Protein AF-A0A7X5ZZR4-F1 (afdb_monomer_lite)

Sequence (215 aa):
MESLLPSLVMAAVVFALSAFILHKALPKSFVRLADRLPSGPPTVFSVDEVRRRATGLLNQLATELSAADPGAVDRDLYERAGLARSAAERVLDSDRLTDVVGALALSRCGLDDLRIATRQSQTRYRLCFFNPLHDEAGKDVDFRLDAGTVSVPACRRCAADVRKGAKKLDAVPGDKGKPYFLGDDEWAVTGYGALVEDLPTALFRYEQTKQETAS

Structure (mmCIF, N/CA/C/O backbone):
data_AF-A0A7X5ZZR4-F1
#
_entry.id   AF-A0A7X5ZZR4-F1
#
loop_
_atom_site.group_PDB
_atom_site.id
_atom_site.type_symbol
_atom_site.label_atom_id
_atom_site.label_alt_id
_atom_site.label_comp_id
_atom_site.label_asym_id
_atom_site.label_entity_id
_atom_site.label_seq_id
_atom_site.pdbx_PDB_ins_code
_atom_site.Cartn_x
_atom_site.Cartn_y
_atom_site.Cartn_z
_atom_site.occupancy
_atom_site.B_iso_or_equiv
_atom_site.auth_seq_id
_atom_site.auth_comp_id
_atom_site.auth_asym_id
_atom_site.auth_atom_id
_atom_site.pdbx_PDB_model_num
ATOM 1 N N . MET A 1 1 ? 40.679 15.419 25.448 1.00 47.25 1 MET A N 1
ATOM 2 C CA . MET A 1 1 ? 40.137 16.774 25.211 1.00 47.25 1 MET A CA 1
ATOM 3 C C . MET A 1 1 ? 40.031 16.867 23.703 1.00 47.25 1 MET A C 1
ATOM 5 O O . MET A 1 1 ? 41.064 16.765 23.074 1.00 47.25 1 MET A O 1
ATOM 9 N N . GLU A 1 2 ? 38.874 16.778 23.062 1.00 39.59 2 GLU A N 1
ATOM 10 C CA . GLU A 1 2 ? 37.702 17.648 23.183 1.00 39.59 2 GLU A CA 1
ATOM 11 C C . GLU A 1 2 ? 36.377 16.863 23.020 1.00 39.59 2 GLU A C 1
ATOM 13 O O . GLU A 1 2 ? 36.356 15.656 22.809 1.00 39.59 2 GLU A O 1
ATOM 18 N N . SER A 1 3 ? 35.276 17.565 23.254 1.00 45.31 3 SER A N 1
ATOM 19 C CA . SER A 1 3 ? 34.013 17.150 23.875 1.00 45.31 3 SER A CA 1
ATOM 20 C C . SER A 1 3 ? 32.886 16.674 22.937 1.00 45.31 3 SER A C 1
ATOM 22 O O . SER A 1 3 ? 32.481 17.405 22.039 1.00 45.31 3 SER A O 1
ATOM 24 N N . LEU A 1 4 ? 32.263 15.530 23.262 1.00 51.28 4 LEU A N 1
ATOM 25 C CA . LEU A 1 4 ? 31.015 14.981 22.686 1.00 51.28 4 LEU A CA 1
ATOM 26 C C . LEU A 1 4 ? 29.774 15.276 23.568 1.00 51.28 4 LEU A C 1
ATOM 28 O O . LEU A 1 4 ? 29.055 14.364 23.967 1.00 51.28 4 LEU A O 1
ATOM 32 N N . LEU A 1 5 ? 29.527 16.541 23.928 1.00 51.62 5 LEU A N 1
ATOM 33 C CA . LEU A 1 5 ? 28.461 16.912 24.884 1.00 51.62 5 LEU A CA 1
ATOM 34 C C . LEU A 1 5 ? 27.362 17.916 24.444 1.00 51.62 5 LEU A C 1
ATOM 36 O O . LEU A 1 5 ? 26.499 18.183 25.281 1.00 51.62 5 LEU A O 1
ATOM 40 N N . PRO A 1 6 ? 27.254 18.452 23.206 1.00 44.16 6 PRO A N 1
ATOM 41 C CA . PRO A 1 6 ? 26.170 19.401 22.915 1.00 44.16 6 PRO A CA 1
ATOM 42 C C . PRO A 1 6 ? 24.814 18.747 22.568 1.00 44.16 6 PRO A C 1
ATOM 44 O O . PRO A 1 6 ? 23.776 19.383 22.743 1.00 44.16 6 PRO A O 1
ATOM 47 N N . SER A 1 7 ? 24.768 17.485 22.122 1.00 44.81 7 SER A N 1
ATOM 48 C CA . SER A 1 7 ? 23.523 16.913 21.566 1.00 44.81 7 SER A CA 1
ATOM 49 C C . SER A 1 7 ? 22.502 16.453 22.616 1.00 44.81 7 SER A C 1
ATOM 51 O O . SER A 1 7 ? 21.302 16.467 22.349 1.00 44.81 7 SER A O 1
ATOM 53 N N . LEU A 1 8 ? 22.940 16.094 23.827 1.00 42.94 8 LEU A N 1
ATOM 54 C CA . LEU A 1 8 ? 22.033 15.650 24.898 1.00 42.94 8 LEU A CA 1
ATOM 55 C C . LEU A 1 8 ? 21.319 16.814 25.604 1.00 42.94 8 LEU A C 1
ATOM 57 O O . LEU A 1 8 ? 20.199 16.647 26.080 1.00 42.94 8 LEU A O 1
ATOM 61 N N . VAL A 1 9 ? 21.913 18.012 25.611 1.00 43.44 9 VAL A N 1
ATOM 62 C CA . VAL A 1 9 ? 21.297 19.200 26.228 1.00 43.44 9 VAL A CA 1
ATOM 63 C C . VAL A 1 9 ? 20.144 19.741 25.368 1.00 43.44 9 VAL A C 1
ATOM 65 O O . VAL A 1 9 ? 19.138 20.193 25.909 1.00 43.44 9 VAL A O 1
ATOM 68 N N . MET A 1 10 ? 20.215 19.608 24.037 1.00 36.59 10 MET A N 1
ATOM 69 C CA . MET A 1 10 ? 19.138 20.046 23.133 1.00 36.59 10 MET A CA 1
ATOM 70 C C . MET A 1 10 ? 17.885 19.156 23.194 1.00 36.59 10 MET A C 1
ATOM 72 O O . MET A 1 10 ? 16.773 19.671 23.087 1.00 36.59 10 MET A O 1
ATOM 76 N N . ALA A 1 11 ? 18.030 17.848 23.432 1.00 37.41 11 ALA A N 1
ATOM 77 C CA . ALA A 1 11 ? 16.885 16.938 23.552 1.00 37.41 11 ALA A CA 1
ATOM 78 C C . ALA A 1 11 ? 16.048 17.198 24.825 1.00 37.41 11 ALA A C 1
ATOM 80 O O . ALA A 1 11 ? 14.822 17.082 24.801 1.00 37.41 11 ALA A O 1
ATOM 81 N N . ALA A 1 12 ? 16.687 17.625 25.921 1.00 38.25 12 ALA A N 1
ATOM 82 C CA . ALA A 1 12 ? 16.005 17.940 27.178 1.00 38.25 12 ALA A CA 1
ATOM 83 C C . ALA A 1 12 ? 15.227 19.275 27.133 1.00 38.25 12 ALA A C 1
ATOM 85 O O . ALA A 1 12 ? 14.177 19.400 27.765 1.00 38.25 12 ALA A O 1
ATOM 86 N N . VAL A 1 13 ? 15.688 20.257 26.347 1.00 36.44 13 VAL A N 1
ATOM 87 C CA . VAL A 1 13 ? 15.010 21.562 26.199 1.00 36.44 13 VAL A CA 1
ATOM 88 C C . VAL A 1 13 ? 13.728 21.446 25.365 1.00 36.44 13 VAL A C 1
ATOM 90 O O . VAL A 1 13 ? 12.733 22.100 25.684 1.00 36.44 13 VAL A O 1
ATOM 93 N N . VAL A 1 14 ? 13.697 20.560 24.362 1.00 41.28 14 VAL A N 1
ATOM 94 C CA . VAL A 1 14 ? 12.471 20.283 23.590 1.00 41.28 14 VAL A CA 1
ATOM 95 C C . VAL A 1 14 ? 11.422 19.588 24.465 1.00 41.28 14 VAL A C 1
ATOM 97 O O . VAL A 1 14 ? 10.249 19.947 24.405 1.00 41.28 14 VAL A O 1
ATOM 100 N N . PHE A 1 15 ? 11.834 18.680 25.357 1.00 40.78 15 PHE A N 1
ATOM 101 C CA . PHE A 1 15 ? 10.911 17.988 26.262 1.00 40.78 15 PHE A CA 1
ATOM 102 C C . PHE A 1 15 ? 10.281 18.920 27.315 1.00 40.78 15 PHE A C 1
ATOM 104 O O . PHE A 1 15 ? 9.099 18.769 27.624 1.00 40.78 15 PHE A O 1
ATOM 111 N N . ALA A 1 16 ? 11.011 19.922 27.818 1.00 37.09 16 ALA A N 1
ATOM 112 C CA . ALA A 1 16 ? 10.518 20.838 28.854 1.00 37.09 16 ALA A CA 1
ATOM 113 C C . ALA A 1 16 ? 9.534 21.912 28.340 1.00 37.09 16 ALA A C 1
ATOM 115 O O . ALA A 1 16 ? 8.644 22.337 29.079 1.00 37.09 16 ALA A O 1
ATOM 116 N N . LEU A 1 17 ? 9.623 22.316 27.067 1.00 34.75 17 LEU A N 1
ATOM 117 C CA . LEU A 1 17 ? 8.644 23.233 26.458 1.00 34.75 17 LEU A CA 1
ATOM 118 C C . LEU A 1 17 ? 7.269 22.574 26.236 1.00 34.75 17 LEU A C 1
ATOM 120 O O . LEU A 1 17 ? 6.253 23.272 26.199 1.00 34.75 17 LEU A O 1
ATOM 124 N N . SER A 1 18 ? 7.222 21.239 26.197 1.00 36.00 18 SER A N 1
ATOM 125 C CA . SER A 1 18 ? 6.001 20.425 26.070 1.00 36.00 18 SER A CA 1
ATOM 126 C C . SER A 1 18 ? 5.045 20.529 27.267 1.00 36.00 18 SER A C 1
ATOM 128 O O . SER A 1 18 ? 3.876 20.175 27.137 1.00 36.00 18 SER A O 1
ATOM 130 N N . ALA A 1 19 ? 5.509 21.003 28.430 1.00 39.19 19 ALA A N 1
ATOM 131 C CA . ALA A 1 19 ? 4.717 21.003 29.665 1.00 39.19 19 ALA A CA 1
ATOM 132 C C . ALA A 1 19 ? 4.115 22.371 30.048 1.00 39.19 19 ALA A C 1
ATOM 134 O O . ALA A 1 19 ? 3.189 22.415 30.855 1.00 39.19 19 ALA A O 1
ATOM 135 N N . PHE A 1 20 ? 4.595 23.494 29.495 1.00 38.94 20 PHE A N 1
ATOM 136 C CA . PHE A 1 20 ? 4.245 24.821 30.032 1.00 38.94 20 PHE A CA 1
ATOM 137 C C . PHE A 1 20 ? 3.152 25.580 29.264 1.00 38.94 20 PHE A C 1
ATOM 139 O O . PHE A 1 20 ? 2.477 26.431 29.837 1.00 38.94 20 PHE A O 1
ATOM 146 N N . ILE A 1 21 ? 2.876 25.255 27.999 1.00 40.38 21 ILE A N 1
ATOM 147 C CA . ILE A 1 21 ? 1.817 25.941 27.225 1.00 40.38 21 ILE A CA 1
ATOM 148 C C . ILE A 1 21 ? 0.484 25.182 27.359 1.00 40.38 21 ILE A C 1
ATOM 150 O O . ILE A 1 21 ? -0.311 25.043 26.436 1.00 40.38 21 ILE A O 1
ATOM 154 N N . LEU A 1 22 ? 0.246 24.694 28.577 1.00 43.91 22 LEU A N 1
ATOM 155 C CA . LEU A 1 22 ? -1.009 24.152 29.074 1.00 43.91 22 LEU A CA 1
ATOM 156 C C . LEU A 1 22 ? -1.753 25.206 29.906 1.00 43.91 22 LEU A C 1
ATOM 158 O O . LEU A 1 22 ? -2.402 24.861 30.874 1.00 43.91 22 LEU A O 1
ATOM 162 N N . HIS A 1 23 ? -1.669 26.500 29.597 1.00 43.47 23 HIS A N 1
ATOM 163 C CA . HIS A 1 23 ? -2.498 27.503 30.272 1.00 43.47 23 HIS A CA 1
ATOM 164 C C . HIS A 1 23 ? -2.577 28.784 29.443 1.00 43.47 23 HIS A C 1
ATOM 166 O O . HIS A 1 23 ? -1.751 29.675 29.616 1.00 43.47 23 HIS A O 1
ATOM 172 N N . LYS A 1 24 ? -3.602 28.915 28.588 1.00 36.00 24 LYS A N 1
ATOM 173 C CA . LYS A 1 24 ? -4.531 30.065 28.644 1.00 36.00 24 LYS A CA 1
ATOM 174 C C . LYS A 1 24 ? -5.609 30.046 27.547 1.00 36.00 24 LYS A C 1
ATOM 176 O O . LYS A 1 24 ? -5.320 30.098 26.364 1.00 36.00 24 LYS A O 1
ATOM 181 N N . ALA A 1 25 ? -6.847 30.068 28.046 1.00 39.59 25 ALA A N 1
ATOM 182 C CA . ALA A 1 25 ? -8.047 30.753 27.554 1.00 39.59 25 ALA A CA 1
ATOM 183 C C . ALA A 1 25 ? -8.595 30.450 26.140 1.00 39.59 25 ALA A C 1
ATOM 185 O O . ALA A 1 25 ? -8.114 30.941 25.127 1.00 39.59 25 ALA A O 1
ATOM 186 N N . LEU A 1 26 ? -9.737 29.751 26.127 1.00 45.22 26 LEU A N 1
ATOM 187 C CA . LEU A 1 26 ? -10.677 29.633 25.007 1.00 45.22 26 LEU A CA 1
ATOM 188 C C . LEU A 1 26 ? -11.604 30.862 24.926 1.00 45.22 26 LEU A C 1
ATOM 190 O O . LEU A 1 26 ? -12.206 31.212 25.947 1.00 45.22 26 LEU A O 1
ATOM 194 N N . PRO A 1 27 ? -11.875 31.425 23.736 1.00 37.84 27 PRO A N 1
ATOM 195 C CA . PRO A 1 27 ? -13.114 32.141 23.491 1.00 37.84 27 PRO A CA 1
ATOM 196 C C . PRO A 1 27 ? -14.222 31.176 23.049 1.00 37.84 27 PRO A C 1
ATOM 198 O O . PRO A 1 27 ? -14.041 30.297 22.205 1.00 37.84 27 PRO A O 1
ATOM 201 N N . LYS A 1 28 ? -15.397 31.362 23.653 1.00 38.25 28 LYS A N 1
ATOM 202 C CA . LYS A 1 28 ? -16.645 30.679 23.318 1.00 38.25 28 LYS A CA 1
ATOM 203 C C . LYS A 1 28 ? -17.263 31.283 22.049 1.00 38.25 28 LYS A C 1
ATOM 205 O O . LYS A 1 28 ? -17.344 32.499 21.920 1.00 38.25 28 LYS A O 1
ATOM 210 N N . SER A 1 29 ? -17.872 30.392 21.267 1.00 36.56 29 SER A N 1
ATOM 211 C CA . SER A 1 29 ? -19.047 30.567 20.393 1.00 36.56 29 SER A CA 1
ATOM 212 C C . SER A 1 29 ? -18.913 31.079 18.949 1.00 36.56 29 SER A C 1
ATOM 214 O O . SER A 1 29 ? -18.082 31.914 18.621 1.00 36.56 29 SER A O 1
ATOM 216 N N . PHE A 1 30 ? -19.889 30.569 18.173 1.00 36.47 30 PHE A N 1
ATOM 217 C CA . PHE A 1 30 ? -20.366 30.879 16.817 1.00 36.47 30 PHE A CA 1
ATOM 218 C C . PHE A 1 30 ? -19.679 30.103 15.672 1.00 36.47 30 PHE A C 1
ATOM 220 O O . PHE A 1 30 ? -18.471 30.158 15.535 1.00 36.47 30 PHE A O 1
ATOM 227 N N . VAL A 1 31 ? -20.338 29.350 14.780 1.00 35.84 31 VAL A N 1
ATOM 228 C CA . VAL A 1 31 ? -21.742 28.968 14.532 1.00 35.84 31 VAL A CA 1
ATOM 229 C C . VAL A 1 31 ? -21.724 27.662 13.718 1.00 35.84 31 VAL A C 1
ATOM 231 O O . VAL A 1 31 ? -20.816 27.414 12.933 1.00 35.84 31 VAL A O 1
ATOM 234 N N . ARG A 1 32 ? -22.769 26.853 13.923 1.00 47.53 32 ARG A N 1
ATOM 235 C CA . ARG A 1 32 ? -23.275 25.735 13.106 1.00 47.53 32 ARG A CA 1
ATOM 236 C C . ARG A 1 32 ? -22.752 25.675 11.659 1.00 47.53 32 ARG A C 1
ATOM 238 O O . ARG A 1 32 ? -23.162 26.467 10.818 1.00 47.53 32 ARG A O 1
ATOM 245 N N . LEU A 1 33 ? -22.005 24.617 11.347 1.00 39.94 33 LEU A N 1
ATOM 246 C CA . LEU A 1 33 ? -21.908 24.074 9.988 1.00 39.94 33 LEU A CA 1
ATOM 247 C C . LEU A 1 33 ? -21.854 22.535 10.018 1.00 39.94 33 LEU A C 1
ATOM 249 O O . LEU A 1 33 ? -21.029 21.908 9.363 1.00 39.94 33 LEU A O 1
ATOM 253 N N . ALA A 1 34 ? -22.710 21.924 10.841 1.00 35.47 34 ALA A N 1
ATOM 254 C CA . ALA A 1 34 ? -22.746 20.474 11.030 1.00 35.47 34 ALA A CA 1
ATOM 255 C C . ALA A 1 34 ? -23.675 19.726 10.053 1.00 35.47 34 ALA A C 1
ATOM 257 O O . ALA A 1 34 ? -23.682 18.504 10.084 1.00 35.47 34 ALA A O 1
ATOM 258 N N . ASP A 1 35 ? -24.408 20.404 9.159 1.00 37.78 35 ASP A N 1
ATOM 259 C CA . ASP A 1 35 ? -25.517 19.747 8.443 1.00 37.78 35 ASP A CA 1
ATOM 260 C C . ASP A 1 35 ? -25.357 19.507 6.940 1.00 37.78 35 ASP A C 1
ATOM 262 O O . ASP A 1 35 ? -26.258 18.925 6.343 1.00 37.78 35 ASP A O 1
ATOM 266 N N . ARG A 1 36 ? -24.268 19.897 6.264 1.00 46.28 36 ARG A N 1
ATOM 267 C CA . ARG A 1 36 ? -24.199 19.681 4.800 1.00 46.28 36 ARG A CA 1
ATOM 268 C C . ARG A 1 36 ? -22.805 19.437 4.256 1.00 46.28 36 ARG A C 1
ATOM 270 O O . ARG A 1 36 ? -22.304 20.263 3.511 1.00 46.28 36 ARG A O 1
ATOM 277 N N . LEU A 1 37 ? -22.222 18.278 4.549 1.00 40.75 37 LEU A N 1
ATOM 278 C CA . LEU A 1 37 ? -21.398 17.546 3.580 1.00 40.75 37 LEU A CA 1
ATOM 279 C C . LEU A 1 37 ? -21.514 16.050 3.907 1.00 40.75 37 LEU A C 1
ATOM 281 O O . LEU A 1 37 ? -21.305 15.691 5.065 1.00 40.75 37 LEU A O 1
ATOM 285 N N . PRO A 1 38 ? -21.860 15.187 2.939 1.00 38.97 38 PRO A N 1
ATOM 286 C CA . PRO A 1 38 ? -22.120 13.786 3.215 1.00 38.97 38 PRO A CA 1
ATOM 287 C C . PRO A 1 38 ? -20.824 13.122 3.678 1.00 38.97 38 PRO A C 1
ATOM 289 O O . PRO A 1 38 ? -19.850 13.040 2.929 1.00 38.97 38 PRO A O 1
ATOM 292 N N . SER A 1 39 ? -20.827 12.590 4.898 1.00 50.47 39 SER A N 1
ATOM 293 C CA . SER A 1 39 ? -20.128 11.337 5.142 1.00 50.47 39 SER A CA 1
ATOM 294 C C . SER A 1 39 ? -20.734 10.352 4.150 1.00 50.47 39 SER A C 1
ATOM 296 O O . SER A 1 39 ? -21.859 9.892 4.352 1.00 50.47 39 SER A O 1
ATOM 298 N N . GLY A 1 40 ? -20.056 10.123 3.020 1.00 50.97 40 GLY A N 1
ATOM 299 C CA . GLY A 1 40 ? -20.450 9.057 2.105 1.00 50.97 40 GLY A CA 1
ATOM 300 C C . GLY A 1 40 ? -20.656 7.769 2.907 1.00 50.97 40 GLY A C 1
ATOM 301 O O . GLY A 1 40 ? -20.046 7.629 3.978 1.00 50.97 40 GLY A O 1
ATOM 302 N N . PRO A 1 41 ? -21.515 6.850 2.442 1.00 55.16 41 PRO A N 1
ATOM 303 C CA . PRO A 1 41 ? -21.716 5.591 3.140 1.00 55.16 41 PRO A CA 1
ATOM 304 C C . PRO A 1 41 ? -20.343 4.965 3.447 1.00 55.16 41 PRO A C 1
ATOM 306 O O . PRO A 1 41 ? -19.424 5.100 2.626 1.00 55.16 41 PRO A O 1
ATOM 309 N N . PRO A 1 42 ? -20.157 4.389 4.649 1.00 60.97 42 PRO A N 1
ATOM 310 C CA . PRO A 1 42 ? -18.918 3.697 4.976 1.00 60.97 42 PRO A CA 1
ATOM 311 C C . PRO A 1 42 ? -18.626 2.668 3.885 1.00 60.97 42 PRO A C 1
ATOM 313 O O . PRO A 1 42 ? -19.556 2.044 3.362 1.00 60.97 42 PRO A O 1
ATOM 316 N N . THR A 1 43 ? -17.353 2.526 3.516 1.00 67.88 43 THR A N 1
ATOM 317 C CA . THR A 1 43 ? -16.954 1.521 2.534 1.00 67.88 43 THR A CA 1
ATOM 318 C C . THR A 1 43 ? -17.386 0.157 3.068 1.00 67.88 43 THR A C 1
ATOM 320 O O . THR A 1 43 ? -17.010 -0.239 4.169 1.00 67.88 43 THR A O 1
ATOM 323 N N . VAL A 1 44 ? -18.224 -0.555 2.314 1.00 75.00 44 VAL A N 1
ATOM 324 C CA . VAL A 1 44 ? -18.538 -1.949 2.624 1.00 75.00 44 VAL A CA 1
ATOM 325 C C . VAL A 1 44 ? -17.369 -2.776 2.118 1.00 75.00 44 VAL A C 1
ATOM 327 O O . VAL A 1 44 ? -17.120 -2.845 0.916 1.00 75.00 44 VAL A O 1
ATOM 330 N N . PHE A 1 45 ? -16.630 -3.376 3.042 1.00 82.44 45 PHE A N 1
ATOM 331 C CA . PHE A 1 45 ? -15.493 -4.217 2.708 1.00 82.44 45 PHE A CA 1
ATOM 332 C C . PHE A 1 45 ? -15.986 -5.638 2.433 1.00 82.44 45 PHE A C 1
ATOM 334 O O . PHE A 1 45 ? -16.345 -6.370 3.351 1.00 82.44 45 PHE A O 1
ATOM 341 N N . SER A 1 46 ? -16.018 -6.024 1.160 1.00 91.31 46 SER A N 1
ATOM 342 C CA . SER A 1 46 ? -16.131 -7.426 0.755 1.00 91.31 46 SER A CA 1
ATOM 343 C C . SER A 1 46 ? -14.730 -7.935 0.446 1.00 91.31 46 SER A C 1
ATOM 345 O O . SER A 1 46 ? -14.066 -7.383 -0.431 1.00 91.31 46 SER A O 1
ATOM 347 N N . VAL A 1 47 ? -14.278 -8.968 1.164 1.00 94.56 47 VAL A N 1
ATOM 348 C CA . VAL A 1 47 ? -12.962 -9.585 0.924 1.00 94.56 47 VAL A CA 1
ATOM 349 C C . VAL A 1 47 ? -12.844 -10.020 -0.536 1.00 94.56 47 VAL A C 1
ATOM 351 O O . VAL A 1 47 ? -11.846 -9.712 -1.176 1.00 94.56 47 VAL A O 1
ATOM 354 N N . ASP A 1 48 ? -13.892 -10.624 -1.100 1.00 96.31 48 ASP A N 1
ATOM 355 C CA . ASP A 1 48 ? -13.904 -11.055 -2.500 1.00 96.31 48 ASP A CA 1
ATOM 356 C C . ASP A 1 48 ? -13.798 -9.882 -3.477 1.00 96.31 48 ASP A C 1
ATOM 358 O O . ASP A 1 48 ? -13.060 -9.962 -4.457 1.00 96.31 48 ASP A O 1
ATOM 362 N N . GLU A 1 49 ? -14.483 -8.766 -3.215 1.00 95.44 49 GLU A N 1
ATOM 363 C CA . GLU A 1 49 ? -14.360 -7.572 -4.058 1.00 95.44 49 GLU A CA 1
ATOM 364 C C . GLU A 1 49 ? -12.946 -6.992 -4.017 1.00 95.44 49 GLU A C 1
ATOM 366 O O . GLU A 1 49 ? -12.363 -6.673 -5.058 1.00 95.44 49 GLU A O 1
ATOM 371 N N . VAL A 1 50 ? -12.367 -6.897 -2.818 1.00 97.00 50 VAL A N 1
ATOM 372 C CA . VAL A 1 50 ? -10.990 -6.425 -2.656 1.00 97.00 50 VAL A CA 1
ATOM 373 C C . VAL A 1 50 ? -10.021 -7.385 -3.343 1.00 97.00 50 VAL A C 1
ATOM 375 O O . VAL A 1 50 ? -9.138 -6.918 -4.062 1.00 97.00 50 VAL A O 1
ATOM 378 N N . ARG A 1 51 ? -10.230 -8.703 -3.229 1.00 98.25 51 ARG A N 1
ATOM 379 C CA . ARG A 1 51 ? -9.412 -9.730 -3.891 1.00 98.25 51 ARG A CA 1
ATOM 380 C C . ARG A 1 51 ? -9.490 -9.622 -5.405 1.00 98.25 51 ARG A C 1
ATOM 382 O O . ARG A 1 51 ? -8.453 -9.648 -6.066 1.00 98.25 51 ARG A O 1
ATOM 389 N N . ARG A 1 52 ? -10.685 -9.427 -5.974 1.00 98.25 52 ARG A N 1
ATOM 390 C CA . ARG A 1 52 ? -10.854 -9.198 -7.421 1.00 98.25 52 ARG A CA 1
ATOM 391 C C . ARG A 1 52 ? -10.067 -7.977 -7.888 1.00 98.25 52 ARG A C 1
ATOM 393 O O . ARG A 1 52 ? -9.358 -8.051 -8.892 1.00 98.25 52 ARG A O 1
ATOM 400 N N . ARG A 1 53 ? -10.140 -6.866 -7.148 1.00 97.62 53 ARG A N 1
ATOM 401 C CA . ARG A 1 53 ? -9.393 -5.643 -7.476 1.00 97.62 53 ARG A CA 1
ATOM 402 C C . ARG A 1 53 ? -7.880 -5.828 -7.333 1.00 97.62 53 ARG A C 1
ATOM 404 O O . ARG A 1 53 ? -7.138 -5.379 -8.204 1.00 97.62 53 ARG A O 1
ATOM 411 N N . ALA A 1 54 ? -7.434 -6.490 -6.265 1.00 98.44 54 ALA A N 1
ATOM 412 C CA . ALA A 1 54 ? -6.030 -6.817 -6.029 1.00 98.44 54 ALA A CA 1
ATOM 413 C C . ALA A 1 54 ? -5.473 -7.704 -7.153 1.00 98.44 54 ALA A C 1
ATOM 415 O O . ALA A 1 54 ? -4.438 -7.380 -7.723 1.00 98.44 54 ALA A O 1
ATOM 416 N N . THR A 1 55 ? -6.218 -8.739 -7.553 1.00 98.81 55 THR A N 1
ATOM 417 C CA . THR A 1 55 ? -5.873 -9.634 -8.670 1.00 98.81 55 THR A CA 1
ATOM 418 C C . THR A 1 55 ? -5.687 -8.858 -9.973 1.00 98.81 55 THR A C 1
ATOM 420 O O . THR A 1 55 ? -4.712 -9.069 -10.690 1.00 98.81 55 THR A O 1
ATOM 423 N N . GLY A 1 56 ? -6.594 -7.923 -10.279 1.00 98.69 56 GLY A N 1
ATOM 424 C CA . GLY A 1 56 ? -6.480 -7.083 -11.474 1.00 98.69 56 GLY A CA 1
ATOM 425 C C . GLY A 1 56 ? -5.194 -6.250 -11.495 1.00 98.69 56 GLY A C 1
ATOM 426 O O . GLY A 1 56 ? -4.489 -6.232 -12.502 1.00 98.69 56 GLY A O 1
ATOM 427 N N . LEU A 1 57 ? -4.860 -5.604 -10.373 1.00 98.50 57 LEU A N 1
ATOM 428 C CA . LEU A 1 57 ? -3.638 -4.801 -10.247 1.00 98.50 57 LEU A CA 1
ATOM 429 C C . LEU A 1 57 ? -2.370 -5.658 -10.265 1.00 98.50 57 LEU A C 1
ATOM 431 O O . LEU A 1 57 ? -1.379 -5.261 -10.872 1.00 98.50 57 LEU A O 1
ATOM 435 N N . LEU A 1 58 ? -2.403 -6.835 -9.644 1.00 98.81 58 LEU A N 1
ATOM 436 C CA . LEU A 1 58 ? -1.280 -7.763 -9.638 1.00 98.81 58 LEU A CA 1
ATOM 437 C C . LEU A 1 58 ? -0.987 -8.300 -11.043 1.00 98.81 58 LEU A C 1
ATOM 439 O O . LEU A 1 58 ? 0.165 -8.323 -11.470 1.00 98.81 58 LEU A O 1
ATOM 443 N N . ASN A 1 59 ? -2.030 -8.660 -11.794 1.00 98.81 59 ASN A N 1
ATOM 444 C CA . ASN A 1 59 ? -1.900 -9.084 -13.188 1.00 98.81 59 ASN A CA 1
ATOM 445 C C . ASN A 1 59 ? -1.378 -7.952 -14.081 1.00 98.81 59 ASN A C 1
ATOM 447 O O . ASN A 1 59 ? -0.561 -8.199 -14.971 1.00 98.81 59 ASN A O 1
ATOM 451 N N . GLN A 1 60 ? -1.813 -6.712 -13.833 1.00 98.75 60 GLN A N 1
ATOM 452 C CA . GLN A 1 60 ? -1.263 -5.541 -14.513 1.00 98.75 60 GLN A CA 1
ATOM 453 C C . GLN A 1 60 ? 0.234 -5.394 -14.213 1.00 98.75 60 GLN A C 1
ATOM 455 O O . GLN A 1 60 ? 1.027 -5.300 -15.146 1.00 98.75 60 GLN A O 1
ATOM 460 N N . LEU A 1 61 ? 0.631 -5.450 -12.939 1.00 98.75 61 LEU A N 1
ATOM 461 C CA . LEU A 1 61 ? 2.035 -5.371 -12.531 1.00 98.75 61 LEU A CA 1
ATOM 462 C C . LEU A 1 61 ? 2.877 -6.481 -13.170 1.00 98.75 61 LEU A C 1
ATOM 464 O O . LEU A 1 61 ? 3.945 -6.210 -13.710 1.00 98.75 61 LEU A O 1
ATOM 468 N N . ALA A 1 62 ? 2.388 -7.722 -13.164 1.00 98.75 62 ALA A N 1
ATOM 469 C CA . ALA A 1 62 ? 3.062 -8.847 -13.805 1.00 98.75 62 ALA A CA 1
ATOM 470 C C . ALA A 1 62 ? 3.246 -8.635 -15.318 1.00 98.75 62 ALA A C 1
ATOM 472 O O . ALA A 1 62 ? 4.308 -8.952 -15.861 1.00 98.75 62 ALA A O 1
ATOM 473 N N . THR A 1 63 ? 2.232 -8.077 -15.984 1.00 98.75 63 THR A N 1
ATOM 474 C CA . THR A 1 63 ? 2.272 -7.760 -17.418 1.00 98.75 63 THR A CA 1
ATOM 475 C C . THR A 1 63 ? 3.291 -6.663 -17.713 1.00 98.75 63 THR A C 1
ATOM 477 O O . THR A 1 63 ? 4.132 -6.838 -18.591 1.00 98.75 63 THR A O 1
ATOM 480 N N . GLU A 1 64 ? 3.258 -5.556 -16.966 1.00 98.56 64 GLU A N 1
ATOM 481 C CA . GLU A 1 64 ? 4.181 -4.434 -17.167 1.00 98.56 64 GLU A CA 1
ATOM 482 C C . GLU A 1 64 ? 5.633 -4.830 -16.849 1.00 98.56 64 GLU A C 1
ATOM 484 O O . GLU A 1 64 ? 6.530 -4.498 -17.622 1.00 98.56 64 GLU A O 1
ATOM 489 N N . LEU A 1 65 ? 5.868 -5.610 -15.784 1.00 98.44 65 LEU A N 1
ATOM 490 C CA . LEU A 1 65 ? 7.193 -6.165 -15.472 1.00 98.44 65 LEU A CA 1
ATOM 491 C C . LEU A 1 65 ? 7.731 -7.030 -16.615 1.00 98.44 65 LEU A C 1
ATOM 493 O O . LEU A 1 65 ? 8.894 -6.908 -16.975 1.00 98.44 65 LEU A O 1
ATOM 497 N N . SER A 1 66 ? 6.884 -7.878 -17.206 1.00 98.00 66 SER A N 1
ATOM 498 C CA . SER A 1 66 ? 7.292 -8.764 -18.306 1.00 98.00 66 SER A CA 1
ATOM 499 C C . SER A 1 66 ? 7.576 -8.009 -19.609 1.00 98.00 66 SER A C 1
ATOM 501 O O . SER A 1 66 ? 8.305 -8.513 -20.460 1.00 98.00 66 SER A O 1
ATOM 503 N N . ALA A 1 67 ? 6.976 -6.830 -19.789 1.00 97.31 67 ALA A N 1
ATOM 504 C CA . ALA A 1 67 ? 7.157 -5.995 -20.973 1.00 97.31 67 ALA A CA 1
ATOM 505 C C . ALA A 1 67 ? 8.359 -5.042 -20.868 1.00 97.31 67 ALA A C 1
ATOM 507 O O . ALA A 1 67 ? 8.858 -4.578 -21.894 1.00 97.31 67 ALA A O 1
ATOM 508 N N . ALA A 1 68 ? 8.805 -4.716 -19.653 1.00 96.69 68 ALA A N 1
ATOM 509 C CA . ALA A 1 68 ? 9.952 -3.848 -19.434 1.00 96.69 68 ALA A CA 1
ATOM 510 C C . ALA A 1 68 ? 11.270 -4.576 -19.747 1.00 96.69 68 ALA A C 1
ATOM 512 O O . ALA A 1 68 ? 11.439 -5.744 -19.412 1.00 96.69 68 ALA A O 1
ATOM 513 N N . ASP A 1 69 ? 12.222 -3.866 -20.360 1.00 95.25 69 ASP A N 1
ATOM 514 C CA . ASP A 1 69 ? 13.601 -4.338 -20.512 1.00 95.25 69 ASP A CA 1
ATOM 515 C C . ASP A 1 69 ? 14.403 -3.973 -19.250 1.00 95.25 69 ASP A C 1
ATOM 517 O O . ASP A 1 69 ? 14.673 -2.784 -19.037 1.00 95.25 69 ASP A O 1
ATOM 521 N N . PRO A 1 70 ? 14.822 -4.951 -18.420 1.00 92.25 70 PRO A N 1
ATOM 522 C CA . PRO A 1 70 ? 15.572 -4.681 -17.195 1.00 92.25 70 PRO A CA 1
ATOM 523 C C . PRO A 1 70 ? 16.906 -3.960 -17.439 1.00 92.25 70 PRO A C 1
ATOM 525 O O . PRO A 1 70 ? 17.424 -3.317 -16.529 1.00 92.25 70 PRO A O 1
ATOM 528 N N . GLY A 1 71 ? 17.477 -4.057 -18.647 1.00 94.19 71 GLY A N 1
ATOM 529 C CA . GLY A 1 71 ? 18.719 -3.372 -19.017 1.00 94.19 71 GLY A CA 1
ATOM 530 C C . GLY A 1 71 ? 18.542 -1.893 -19.379 1.00 94.19 71 GLY A C 1
ATOM 531 O O . GLY A 1 71 ? 19.533 -1.167 -19.464 1.00 94.19 71 GLY A O 1
ATOM 532 N N . ALA A 1 72 ? 17.302 -1.442 -19.587 1.00 95.38 72 ALA A N 1
ATOM 533 C CA . ALA A 1 72 ? 16.977 -0.093 -20.055 1.00 95.38 72 ALA A CA 1
ATOM 534 C C . ALA A 1 72 ? 16.267 0.782 -19.004 1.00 95.38 72 ALA A C 1
ATOM 536 O O . ALA A 1 72 ? 15.990 1.956 -19.268 1.00 95.38 72 ALA A O 1
ATOM 537 N N . VAL A 1 73 ? 15.964 0.230 -17.827 1.00 97.50 73 VAL A N 1
ATOM 538 C CA . VAL A 1 73 ? 15.237 0.899 -16.736 1.00 97.50 73 VAL A CA 1
ATOM 539 C C . VAL A 1 73 ? 16.120 1.075 -15.501 1.00 97.50 73 VAL A C 1
ATOM 541 O O . VAL A 1 73 ? 17.205 0.502 -15.408 1.00 97.50 73 VAL A O 1
ATOM 544 N N . ASP A 1 74 ? 15.660 1.874 -14.538 1.00 97.81 74 ASP A N 1
ATOM 545 C CA . ASP A 1 74 ? 16.283 1.900 -13.212 1.00 97.81 74 ASP A CA 1
ATOM 546 C C . ASP A 1 74 ? 16.175 0.516 -12.551 1.00 97.81 74 ASP A C 1
ATOM 548 O O . ASP A 1 74 ? 15.076 0.005 -12.313 1.00 97.81 74 ASP A O 1
ATOM 552 N N . ARG A 1 75 ? 17.332 -0.099 -12.292 1.00 97.12 75 ARG A N 1
ATOM 553 C CA . ARG A 1 75 ? 17.418 -1.484 -11.834 1.00 97.12 75 ARG A CA 1
ATOM 554 C C . ARG A 1 75 ? 16.840 -1.675 -10.434 1.00 97.12 75 ARG A C 1
ATOM 556 O O . ARG A 1 75 ? 16.118 -2.646 -10.222 1.00 97.12 75 ARG A O 1
ATOM 563 N N . ASP A 1 76 ? 17.113 -0.761 -9.508 1.00 96.69 76 ASP A N 1
ATOM 564 C CA . ASP A 1 76 ? 16.693 -0.905 -8.111 1.00 96.69 76 ASP A CA 1
ATOM 565 C C . ASP A 1 76 ? 15.167 -0.813 -8.003 1.00 96.69 76 ASP A C 1
ATOM 567 O O . ASP A 1 76 ? 14.524 -1.587 -7.290 1.00 96.69 76 ASP A O 1
ATOM 571 N N . LEU A 1 77 ? 14.559 0.098 -8.766 1.00 97.38 77 LEU A N 1
ATOM 572 C CA . LEU A 1 77 ? 13.104 0.234 -8.827 1.00 97.38 77 LEU A CA 1
ATOM 573 C C . LEU A 1 77 ? 12.431 -0.946 -9.529 1.00 97.38 77 LEU A C 1
ATOM 575 O O . LEU A 1 77 ? 11.377 -1.403 -9.085 1.00 97.38 77 LEU A O 1
ATOM 579 N N . TYR A 1 78 ? 13.042 -1.472 -10.591 1.00 98.19 78 TYR A N 1
ATOM 580 C CA . TYR A 1 78 ? 12.555 -2.682 -11.249 1.00 98.19 78 TYR A CA 1
ATOM 581 C C . TYR A 1 78 ? 12.585 -3.896 -10.303 1.00 98.19 78 TYR A C 1
ATOM 583 O O . TYR A 1 78 ? 11.597 -4.629 -10.197 1.00 98.19 78 TYR A O 1
ATOM 591 N N . GLU A 1 79 ? 13.682 -4.087 -9.564 1.00 97.62 79 GLU A N 1
ATOM 592 C CA . GLU A 1 79 ? 13.812 -5.166 -8.578 1.00 97.62 79 GLU A CA 1
ATOM 593 C C . GLU A 1 79 ? 12.796 -5.010 -7.434 1.00 97.62 79 GLU A C 1
ATOM 595 O O . GLU A 1 79 ? 12.104 -5.975 -7.090 1.00 97.62 79 GLU A O 1
ATOM 600 N N . ARG A 1 80 ? 12.607 -3.791 -6.908 1.00 97.62 80 ARG A N 1
ATOM 601 C CA . ARG A 1 80 ? 11.561 -3.493 -5.912 1.00 97.62 80 ARG A CA 1
ATOM 602 C C . ARG A 1 80 ? 10.152 -3.811 -6.411 1.00 97.62 80 ARG A C 1
ATOM 604 O O . ARG A 1 80 ? 9.371 -4.413 -5.673 1.00 97.62 80 ARG A O 1
ATOM 611 N N . ALA A 1 81 ? 9.829 -3.475 -7.659 1.00 98.38 81 ALA A N 1
ATOM 612 C CA . ALA A 1 81 ? 8.541 -3.818 -8.258 1.00 98.38 81 ALA A CA 1
ATOM 613 C C . ALA A 1 81 ? 8.334 -5.345 -8.344 1.00 98.38 81 ALA A C 1
ATOM 615 O O . ALA A 1 81 ? 7.243 -5.845 -8.050 1.00 98.38 81 ALA A O 1
ATOM 616 N N . GLY A 1 82 ? 9.391 -6.102 -8.662 1.00 98.50 82 GLY A N 1
ATOM 617 C CA . GLY A 1 82 ? 9.386 -7.569 -8.629 1.00 98.50 82 GLY A CA 1
ATOM 618 C C . GLY A 1 82 ? 9.185 -8.156 -7.224 1.00 98.50 82 GLY A C 1
ATOM 619 O O . GLY A 1 82 ? 8.410 -9.104 -7.047 1.00 98.50 82 GLY A O 1
ATOM 620 N N . LEU A 1 83 ? 9.817 -7.566 -6.205 1.00 98.50 83 LEU A N 1
ATOM 621 C CA . LEU A 1 83 ? 9.600 -7.936 -4.801 1.00 98.50 83 LEU A CA 1
ATOM 622 C C . LEU A 1 83 ? 8.169 -7.627 -4.348 1.00 98.50 83 LEU A C 1
ATOM 624 O O . LEU A 1 83 ? 7.548 -8.456 -3.683 1.00 98.50 83 LEU A O 1
ATOM 628 N N . ALA A 1 84 ? 7.616 -6.480 -4.751 1.00 98.62 84 ALA A N 1
ATOM 629 C CA . ALA A 1 84 ? 6.236 -6.107 -4.455 1.00 98.62 84 ALA A CA 1
ATOM 630 C C . ALA A 1 84 ? 5.229 -7.078 -5.070 1.00 98.62 84 ALA A C 1
ATOM 632 O O . ALA A 1 84 ? 4.310 -7.518 -4.378 1.00 98.62 84 ALA A O 1
ATOM 633 N N . ARG A 1 85 ? 5.442 -7.482 -6.328 1.00 98.75 85 ARG A N 1
ATOM 634 C CA . ARG A 1 85 ? 4.649 -8.535 -6.973 1.00 98.75 85 ARG A CA 1
ATOM 635 C C . ARG A 1 85 ? 4.711 -9.839 -6.175 1.00 98.75 85 ARG A C 1
ATOM 637 O O . ARG A 1 85 ? 3.669 -10.385 -5.828 1.00 98.75 85 ARG A O 1
ATOM 644 N N . SER A 1 86 ? 5.916 -10.307 -5.855 1.00 98.56 86 SER A N 1
ATOM 645 C CA . SER A 1 86 ? 6.112 -11.577 -5.140 1.00 98.56 86 SER A CA 1
ATOM 646 C C . SER A 1 86 ? 5.467 -11.552 -3.750 1.00 98.56 86 SER A C 1
ATOM 648 O O . SER A 1 86 ? 4.838 -12.518 -3.329 1.00 98.56 86 SER A O 1
ATOM 650 N N . ALA A 1 87 ? 5.585 -10.434 -3.028 1.00 98.50 87 ALA A N 1
ATOM 651 C CA . ALA A 1 87 ? 4.942 -10.254 -1.730 1.00 98.50 87 ALA A CA 1
ATOM 652 C C . ALA A 1 87 ? 3.410 -10.204 -1.847 1.00 98.50 87 ALA A C 1
ATOM 654 O O . ALA A 1 87 ? 2.723 -10.776 -1.003 1.00 98.50 87 ALA A O 1
ATOM 655 N N . ALA A 1 88 ? 2.873 -9.567 -2.894 1.00 98.69 88 ALA A N 1
ATOM 656 C CA . ALA A 1 88 ? 1.435 -9.506 -3.139 1.00 98.69 88 ALA A CA 1
ATOM 657 C C . ALA A 1 88 ? 0.852 -10.894 -3.436 1.00 98.69 88 ALA A C 1
ATOM 659 O O . ALA A 1 88 ? -0.190 -11.238 -2.883 1.00 98.69 88 ALA A O 1
ATOM 660 N N . GLU A 1 89 ? 1.544 -11.704 -4.247 1.00 98.75 89 GLU A N 1
ATOM 661 C CA . GLU A 1 89 ? 1.162 -13.092 -4.549 1.00 98.75 89 GLU A CA 1
ATOM 662 C C . GLU A 1 89 ? 1.012 -13.933 -3.267 1.00 98.75 89 GLU A C 1
ATOM 664 O O . GLU A 1 89 ? 0.072 -14.717 -3.161 1.00 98.75 89 GLU A O 1
ATOM 669 N N . ARG A 1 90 ? 1.867 -13.729 -2.253 1.00 98.31 90 ARG A N 1
ATOM 670 C CA . ARG A 1 90 ? 1.805 -14.488 -0.986 1.00 98.31 90 ARG A CA 1
ATOM 671 C C . ARG A 1 90 ? 0.560 -14.215 -0.144 1.00 98.31 90 ARG A C 1
ATOM 673 O O . ARG A 1 90 ? 0.154 -15.090 0.614 1.00 98.31 90 ARG A O 1
ATOM 680 N N . VAL A 1 91 ? -0.000 -13.009 -0.222 1.00 98.25 91 VAL A N 1
ATOM 681 C CA . VAL A 1 91 ? -1.079 -12.559 0.679 1.00 98.25 91 VAL A CA 1
ATOM 682 C C . VAL A 1 91 ? -2.433 -12.411 -0.024 1.00 98.25 91 VAL A C 1
ATOM 684 O O . VAL A 1 91 ? -3.450 -12.218 0.640 1.00 98.25 91 VAL A O 1
ATOM 687 N N . LEU A 1 92 ? -2.474 -12.544 -1.356 1.00 98.62 92 LEU A N 1
ATOM 688 C CA . LEU A 1 92 ? -3.681 -12.367 -2.173 1.00 98.62 92 LEU A CA 1
ATOM 689 C C . LEU A 1 92 ? -4.815 -13.340 -1.810 1.00 98.62 92 LEU A C 1
ATOM 691 O O . LEU A 1 92 ? -5.979 -12.937 -1.740 1.00 98.62 92 LEU A O 1
ATOM 695 N N . ASP A 1 93 ? -4.472 -14.603 -1.566 1.00 98.12 93 ASP A N 1
ATOM 696 C CA . ASP A 1 93 ? -5.437 -15.666 -1.266 1.00 98.12 93 ASP A CA 1
ATOM 697 C C . ASP A 1 93 ? -5.760 -15.779 0.234 1.00 98.12 93 ASP A C 1
ATOM 699 O O . ASP A 1 93 ? -6.440 -16.712 0.654 1.00 98.12 93 ASP A O 1
ATOM 703 N N . SER A 1 94 ? -5.314 -14.820 1.055 1.00 97.44 94 SER A N 1
ATOM 704 C CA . SER A 1 94 ? -5.660 -14.772 2.478 1.00 97.44 94 SER A CA 1
ATOM 705 C C . SER A 1 94 ? -7.162 -14.533 2.689 1.00 97.44 94 SER A C 1
ATOM 707 O O . SER A 1 94 ? -7.830 -13.839 1.914 1.00 97.44 94 SER A O 1
ATOM 709 N N . ASP A 1 95 ? -7.690 -15.073 3.787 1.00 95.81 95 ASP A N 1
ATOM 710 C CA . ASP A 1 95 ? -9.037 -14.773 4.284 1.00 95.81 95 ASP A CA 1
ATOM 711 C C . ASP A 1 95 ? -9.073 -13.496 5.141 1.00 95.81 95 ASP A C 1
ATOM 713 O O . ASP A 1 95 ? -10.144 -12.940 5.406 1.00 95.81 95 ASP A O 1
ATOM 717 N N . ARG A 1 96 ? -7.907 -12.996 5.578 1.00 95.19 96 ARG A N 1
ATOM 718 C CA . ARG A 1 96 ? -7.809 -11.734 6.318 1.00 95.19 96 ARG A CA 1
ATOM 719 C C . ARG A 1 96 ? -7.978 -10.578 5.342 1.00 95.19 96 ARG A C 1
ATOM 721 O O . ARG A 1 96 ? -7.174 -10.393 4.434 1.00 95.19 96 ARG A O 1
ATOM 728 N N . LEU A 1 97 ? -8.988 -9.739 5.572 1.00 96.12 97 LEU A N 1
ATOM 729 C CA . LEU A 1 97 ? -9.203 -8.534 4.767 1.00 96.12 97 LEU A CA 1
ATOM 730 C C . LEU A 1 97 ? -7.938 -7.668 4.679 1.00 96.12 97 LEU A C 1
ATOM 732 O O . LEU A 1 97 ? -7.646 -7.140 3.610 1.00 96.12 97 LEU A O 1
ATOM 736 N N . THR A 1 98 ? -7.207 -7.519 5.787 1.00 97.19 98 THR A N 1
ATOM 737 C CA . THR A 1 98 ? -5.987 -6.709 5.839 1.00 97.19 98 THR A CA 1
ATOM 738 C C . THR A 1 98 ? -4.923 -7.220 4.873 1.00 97.19 98 THR A C 1
ATOM 740 O O . THR A 1 98 ? -4.380 -6.440 4.104 1.00 97.19 98 THR A O 1
ATOM 743 N N . ASP A 1 99 ? -4.721 -8.531 4.795 1.00 98.12 99 ASP A N 1
ATOM 744 C CA . ASP A 1 99 ? -3.772 -9.151 3.865 1.00 98.12 99 ASP A CA 1
ATOM 745 C C . ASP A 1 99 ? -4.163 -8.922 2.401 1.00 98.12 99 ASP A C 1
ATOM 747 O O . ASP A 1 99 ? -3.326 -8.551 1.578 1.00 98.12 99 ASP A O 1
ATOM 751 N N . VAL A 1 100 ? -5.452 -9.049 2.072 1.00 98.50 100 VAL A N 1
ATOM 752 C CA . VAL A 1 100 ? -5.938 -8.818 0.701 1.00 98.50 100 VAL A CA 1
ATOM 753 C C . VAL A 1 100 ? -5.848 -7.332 0.315 1.00 98.50 100 VAL A C 1
ATOM 755 O O . VAL A 1 100 ? -5.510 -6.995 -0.825 1.00 98.50 100 VAL A O 1
ATOM 758 N N . VAL A 1 101 ? -6.086 -6.412 1.260 1.00 98.44 101 VAL A N 1
ATOM 759 C CA . VAL A 1 101 ? -5.779 -4.979 1.080 1.00 98.44 101 VAL A CA 1
ATOM 760 C C . VAL A 1 101 ? -4.269 -4.775 0.898 1.00 98.44 101 VAL A C 1
ATOM 762 O O . VAL A 1 101 ? -3.860 -3.961 0.067 1.00 98.44 101 VAL A O 1
ATOM 765 N N . GLY A 1 102 ? -3.449 -5.545 1.612 1.00 98.38 102 GLY A N 1
ATOM 766 C CA . GLY A 1 102 ? -1.997 -5.598 1.480 1.00 98.38 102 GLY A CA 1
ATOM 767 C C . GLY A 1 102 ? -1.537 -5.982 0.079 1.00 98.38 102 GLY A C 1
ATOM 768 O O . GLY A 1 102 ? -0.721 -5.269 -0.504 1.00 98.38 102 GLY A O 1
ATOM 769 N N . ALA A 1 103 ? -2.122 -7.026 -0.516 1.00 98.75 103 ALA A N 1
ATOM 770 C CA . ALA A 1 103 ? -1.849 -7.418 -1.903 1.00 98.75 103 ALA A CA 1
ATOM 771 C C . ALA A 1 103 ? -2.135 -6.274 -2.889 1.00 98.75 103 ALA A C 1
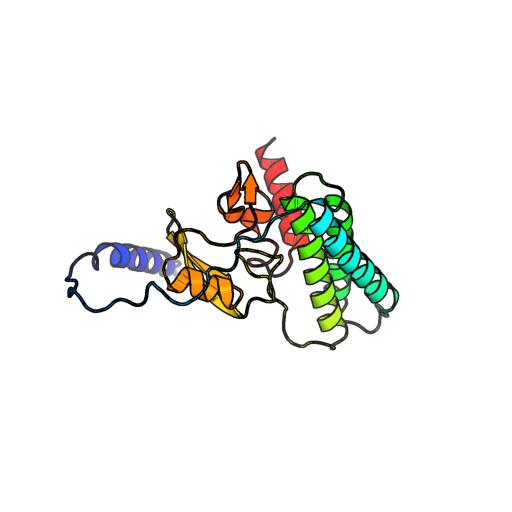ATOM 773 O O . ALA A 1 103 ? -1.345 -6.007 -3.802 1.00 98.75 103 ALA A O 1
ATOM 774 N N . LEU A 1 104 ? -3.249 -5.561 -2.694 1.00 98.44 104 LEU A N 1
ATOM 775 C CA . LEU A 1 104 ? -3.600 -4.396 -3.505 1.00 98.44 104 LEU A CA 1
ATOM 776 C C . LEU A 1 104 ? -2.591 -3.254 -3.329 1.00 98.44 104 LEU A C 1
ATOM 778 O O . LEU A 1 104 ? -2.180 -2.650 -4.322 1.00 98.44 104 LEU A O 1
ATOM 782 N N . ALA A 1 105 ? -2.202 -2.953 -2.090 1.00 98.38 105 ALA A N 1
ATOM 783 C CA . ALA A 1 105 ? -1.237 -1.904 -1.779 1.00 98.38 105 ALA A CA 1
ATOM 784 C C . ALA A 1 105 ? 0.135 -2.202 -2.398 1.00 98.38 105 ALA A C 1
ATOM 786 O O . ALA A 1 105 ? 0.666 -1.371 -3.133 1.00 98.38 105 ALA A O 1
ATOM 787 N N . LEU A 1 106 ? 0.645 -3.420 -2.201 1.00 98.69 106 LEU A N 1
ATOM 788 C CA . LEU A 1 106 ? 1.884 -3.910 -2.805 1.00 98.69 106 LEU A CA 1
ATOM 789 C C . LEU A 1 106 ? 1.851 -3.807 -4.332 1.00 98.69 106 LEU A C 1
ATOM 791 O O . LEU A 1 106 ? 2.784 -3.278 -4.930 1.00 98.69 106 LEU A O 1
ATOM 795 N N . SER A 1 107 ? 0.750 -4.223 -4.962 1.00 98.62 107 SER A N 1
ATOM 796 C CA . SER A 1 107 ? 0.600 -4.127 -6.420 1.00 98.62 107 SER A CA 1
ATOM 797 C C . SER A 1 107 ? 0.658 -2.675 -6.912 1.00 98.62 107 SER A C 1
ATOM 799 O O . SER A 1 107 ? 1.286 -2.389 -7.928 1.00 98.62 107 SER A O 1
ATOM 801 N N . ARG A 1 108 ? 0.052 -1.727 -6.182 1.00 98.12 108 ARG A N 1
ATOM 802 C CA . ARG A 1 108 ? 0.128 -0.293 -6.516 1.00 98.12 108 ARG A CA 1
ATOM 803 C C . ARG A 1 108 ? 1.526 0.280 -6.326 1.00 98.12 108 ARG A C 1
ATOM 805 O O . ARG A 1 108 ? 1.978 1.014 -7.198 1.00 98.12 108 ARG A O 1
ATOM 812 N N . CYS A 1 109 ? 2.199 -0.057 -5.227 1.00 97.69 109 CYS A N 1
ATOM 813 C CA . CYS A 1 109 ? 3.580 0.358 -4.985 1.00 97.69 109 CYS A CA 1
ATOM 814 C C . CYS A 1 109 ? 4.517 -0.174 -6.077 1.00 97.69 109 CYS A C 1
ATOM 816 O O . CYS A 1 109 ? 5.316 0.588 -6.606 1.00 97.69 109 CYS A O 1
ATOM 818 N N . GLY A 1 110 ? 4.367 -1.441 -6.478 1.00 98.19 110 GLY A N 1
ATOM 819 C CA . GLY A 1 110 ? 5.160 -2.020 -7.564 1.00 98.19 110 GLY A CA 1
ATOM 820 C C . GLY A 1 110 ? 4.906 -1.351 -8.918 1.00 98.19 110 GLY A C 1
ATOM 821 O O . GLY A 1 110 ? 5.851 -1.084 -9.655 1.00 98.19 110 GLY A O 1
ATOM 822 N N . LEU A 1 111 ? 3.649 -1.018 -9.234 1.00 98.31 111 LEU A N 1
ATOM 823 C CA . LEU A 1 111 ? 3.316 -0.262 -10.449 1.00 98.31 111 LEU A CA 1
ATOM 824 C C . LEU A 1 111 ? 3.918 1.149 -10.430 1.00 98.31 111 LEU A C 1
ATOM 826 O O . LEU A 1 111 ? 4.371 1.637 -11.461 1.00 98.31 111 LEU A O 1
ATOM 830 N N . ASP A 1 112 ? 3.926 1.817 -9.276 1.00 97.56 112 ASP A N 1
ATOM 831 C CA . ASP A 1 112 ? 4.556 3.132 -9.127 1.00 97.56 112 ASP A CA 1
ATOM 832 C C . ASP A 1 112 ? 6.078 3.068 -9.300 1.00 97.56 112 ASP A C 1
ATOM 834 O O . ASP A 1 112 ? 6.642 3.835 -10.084 1.00 97.56 112 ASP A O 1
ATOM 838 N N . ASP A 1 113 ? 6.725 2.105 -8.636 1.00 97.88 113 ASP A N 1
ATOM 839 C CA . ASP A 1 113 ? 8.155 1.831 -8.790 1.00 97.88 113 ASP A CA 1
ATOM 840 C C . ASP A 1 113 ? 8.507 1.615 -10.266 1.00 97.88 113 ASP A C 1
ATOM 842 O O . ASP A 1 113 ? 9.426 2.255 -10.780 1.00 97.88 113 ASP A O 1
ATOM 846 N N . LEU A 1 114 ? 7.724 0.808 -10.986 1.00 98.00 114 LEU A N 1
ATOM 847 C CA . LEU A 1 114 ? 7.966 0.528 -12.399 1.00 98.00 114 LEU A CA 1
ATOM 848 C C . LEU A 1 114 ? 7.733 1.744 -13.311 1.00 98.00 114 LEU A C 1
ATOM 850 O O . LEU A 1 114 ? 8.503 1.974 -14.249 1.00 98.00 114 LEU A O 1
ATOM 854 N N . ARG A 1 115 ? 6.717 2.570 -13.038 1.00 97.75 115 ARG A N 1
ATOM 855 C CA . ARG A 1 115 ? 6.487 3.826 -13.780 1.00 97.75 115 ARG A CA 1
ATOM 856 C C . ARG A 1 115 ? 7.635 4.807 -13.610 1.00 97.75 115 ARG A C 1
ATOM 858 O O . ARG A 1 115 ? 7.988 5.504 -14.560 1.00 97.75 115 ARG A O 1
ATOM 865 N N . ILE A 1 116 ? 8.223 4.876 -12.422 1.00 97.62 116 ILE A N 1
ATOM 866 C CA . ILE A 1 116 ? 9.391 5.727 -12.182 1.00 97.62 116 ILE A CA 1
ATOM 867 C C . ILE A 1 116 ? 10.632 5.107 -12.834 1.00 97.62 116 ILE A C 1
ATOM 869 O O . ILE A 1 116 ? 11.360 5.816 -13.530 1.00 97.62 116 ILE A O 1
ATOM 873 N N . ALA A 1 117 ? 10.815 3.786 -12.730 1.00 97.56 117 ALA A N 1
ATOM 874 C CA . ALA A 1 117 ? 11.919 3.063 -13.369 1.00 97.56 117 ALA A CA 1
ATOM 875 C C . ALA A 1 117 ? 11.963 3.272 -14.890 1.00 97.56 117 ALA A C 1
ATOM 877 O O . ALA A 1 117 ? 13.032 3.444 -15.478 1.00 97.56 117 ALA A O 1
ATOM 878 N N . THR A 1 118 ? 10.786 3.303 -15.517 1.00 96.88 118 THR A N 1
ATOM 879 C CA . THR A 1 118 ? 10.585 3.526 -16.959 1.00 96.88 118 THR A CA 1
ATOM 880 C C . THR A 1 118 ? 10.462 5.007 -17.338 1.00 96.88 118 THR A C 1
ATOM 882 O O . THR A 1 118 ? 10.221 5.328 -18.502 1.00 96.88 118 THR A O 1
ATOM 885 N N . ARG A 1 119 ? 10.639 5.927 -16.378 1.00 95.94 119 ARG A N 1
ATOM 886 C CA . ARG A 1 119 ? 10.529 7.391 -16.543 1.00 95.94 119 ARG A CA 1
ATOM 887 C C . ARG A 1 119 ? 9.159 7.883 -17.028 1.00 95.94 119 ARG A C 1
ATOM 889 O O . ARG A 1 119 ? 9.046 9.017 -17.492 1.00 95.94 119 ARG A O 1
ATOM 896 N N . GLN A 1 120 ? 8.117 7.069 -16.888 1.00 96.00 120 GLN A N 1
ATOM 897 C CA . GLN A 1 120 ? 6.727 7.455 -17.148 1.00 96.00 120 GLN A CA 1
ATOM 898 C C . GLN A 1 120 ? 6.167 8.375 -16.054 1.00 96.00 120 GLN A C 1
ATOM 900 O O . GLN A 1 120 ? 5.245 9.146 -16.311 1.00 96.00 120 GLN A O 1
ATOM 905 N N . SER A 1 121 ? 6.733 8.317 -14.844 1.00 94.75 121 SER A N 1
ATOM 906 C CA . SER A 1 121 ? 6.436 9.232 -13.739 1.00 94.75 121 SER A CA 1
ATOM 907 C C . SER A 1 121 ? 7.722 9.783 -13.124 1.00 94.75 121 SER A C 1
ATOM 909 O O . SER A 1 121 ? 8.772 9.147 -13.164 1.00 94.75 121 SER A O 1
ATOM 911 N N . GLN A 1 122 ? 7.622 10.977 -12.542 1.00 92.25 122 GLN A N 1
ATOM 912 C CA . GLN A 1 122 ? 8.662 11.601 -11.713 1.00 92.25 122 GLN A CA 1
ATOM 913 C C . GLN A 1 122 ? 8.205 11.766 -10.254 1.00 92.25 122 GLN A C 1
ATOM 915 O O . GLN A 1 122 ? 8.933 12.301 -9.424 1.00 92.25 122 GLN A O 1
ATOM 920 N N . THR A 1 123 ? 6.971 11.371 -9.934 1.00 90.19 123 THR A N 1
ATOM 921 C CA . THR A 1 123 ? 6.365 11.553 -8.612 1.00 90.19 123 THR A CA 1
ATOM 922 C C . THR A 1 123 ? 5.897 10.213 -8.077 1.00 90.19 123 THR A C 1
ATOM 924 O O . THR A 1 123 ? 5.310 9.425 -8.816 1.00 90.19 123 THR A O 1
ATOM 927 N N . ARG A 1 124 ? 6.173 9.989 -6.791 1.00 89.88 124 ARG A N 1
ATOM 928 C CA . ARG A 1 124 ? 5.770 8.798 -6.050 1.00 89.88 124 ARG A CA 1
ATOM 929 C C . ARG A 1 124 ? 4.283 8.826 -5.752 1.00 89.88 124 ARG A C 1
ATOM 931 O O . ARG A 1 124 ? 3.813 9.753 -5.089 1.00 89.88 124 ARG A O 1
ATOM 938 N N . TYR A 1 125 ? 3.592 7.774 -6.158 1.00 90.25 125 TYR A N 1
ATOM 939 C CA . TYR A 1 125 ? 2.245 7.493 -5.694 1.00 90.25 125 TYR A CA 1
ATOM 940 C C . TYR A 1 125 ? 2.248 7.214 -4.187 1.00 90.25 125 TYR A C 1
ATOM 942 O O . TYR A 1 125 ? 3.001 6.373 -3.691 1.00 90.25 125 TYR A O 1
ATOM 950 N N . ARG A 1 126 ? 1.368 7.890 -3.445 1.00 94.12 126 ARG A N 1
ATOM 951 C CA . ARG A 1 126 ? 1.187 7.664 -2.002 1.00 94.12 126 ARG A CA 1
ATOM 952 C C . ARG A 1 126 ? -0.207 7.128 -1.722 1.00 94.12 126 ARG A 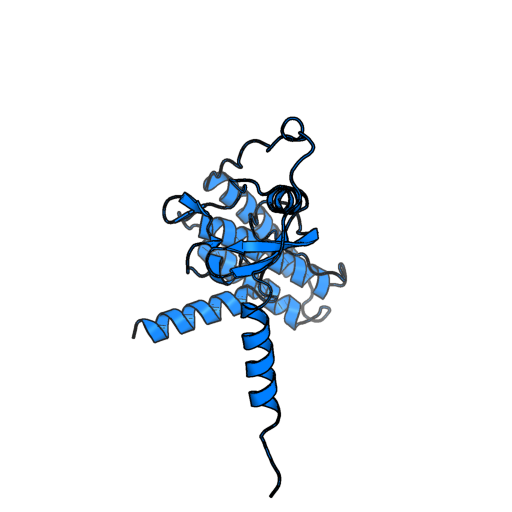C 1
ATOM 954 O O . ARG A 1 126 ? -1.207 7.687 -2.168 1.00 94.12 126 ARG A O 1
ATOM 961 N N . LEU A 1 127 ? -0.290 6.059 -0.939 1.00 96.81 127 LEU A N 1
ATOM 962 C CA . LEU A 1 127 ? -1.566 5.504 -0.493 1.00 96.81 127 LEU A CA 1
ATOM 963 C C . LEU A 1 127 ? -2.193 6.384 0.593 1.00 96.81 127 LEU A C 1
ATOM 965 O O . LEU A 1 127 ? -1.501 6.997 1.406 1.00 96.81 127 LEU A O 1
ATOM 969 N N . CYS A 1 128 ? -3.525 6.419 0.634 1.00 97.44 128 CYS A N 1
ATOM 970 C CA . CYS A 1 128 ? -4.240 6.991 1.768 1.00 97.44 128 CYS A CA 1
ATOM 971 C C . CYS A 1 128 ? -4.003 6.124 3.009 1.00 97.44 128 CYS A C 1
ATOM 973 O O . CYS A 1 128 ? -4.438 4.973 3.043 1.00 97.44 128 CYS A O 1
ATOM 975 N N . PHE A 1 129 ? -3.386 6.702 4.043 1.00 97.50 129 PHE A N 1
ATOM 976 C CA . PHE A 1 129 ? -3.099 6.016 5.300 1.00 97.50 129 PHE A CA 1
ATOM 977 C C . PHE A 1 129 ? -4.356 5.402 5.918 1.00 97.50 129 PHE A C 1
ATOM 979 O O . PHE A 1 129 ? -4.339 4.268 6.360 1.00 97.50 129 PHE A O 1
ATOM 986 N N . PHE A 1 130 ? -5.491 6.098 5.929 1.00 96.19 130 PHE A N 1
ATOM 987 C CA . PHE A 1 130 ? -6.690 5.557 6.576 1.00 96.19 130 PHE A CA 1
ATOM 988 C C . PHE A 1 130 ? -7.300 4.383 5.806 1.00 96.19 130 PHE A C 1
ATOM 990 O O . PHE A 1 130 ? -7.801 3.437 6.415 1.00 96.19 130 PHE A O 1
ATOM 997 N N . ASN A 1 131 ? -7.270 4.444 4.475 1.00 96.62 131 ASN A N 1
ATOM 998 C CA . ASN A 1 131 ? -7.890 3.440 3.626 1.00 96.62 131 ASN A CA 1
ATOM 999 C C . ASN A 1 131 ? -7.154 3.318 2.287 1.00 96.62 131 ASN A C 1
ATOM 1001 O O . ASN A 1 131 ? -7.429 4.090 1.364 1.00 96.62 131 ASN A O 1
ATOM 1005 N N . PRO A 1 132 ? -6.273 2.315 2.145 1.00 96.38 132 PRO A N 1
ATOM 1006 C CA . PRO A 1 132 ? -5.536 2.068 0.911 1.00 96.38 132 PRO A CA 1
ATOM 1007 C C . PRO A 1 132 ? -6.425 1.777 -0.302 1.00 96.38 132 PRO A C 1
ATOM 1009 O O . PRO A 1 132 ? -5.938 1.829 -1.423 1.00 96.38 132 PRO A O 1
ATOM 1012 N N . LEU A 1 133 ? -7.721 1.484 -0.13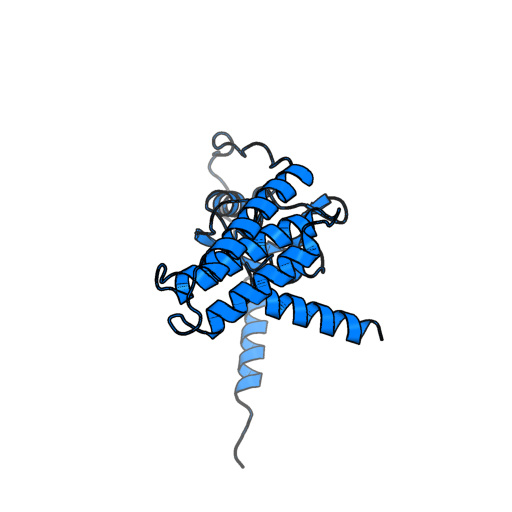0 1.00 96.00 133 LEU A N 1
ATOM 1013 C CA . LEU A 1 133 ? -8.648 1.277 -1.250 1.00 96.00 133 LEU A CA 1
ATOM 1014 C C . LEU A 1 133 ? -9.103 2.585 -1.905 1.00 96.00 133 LEU A C 1
ATOM 1016 O O . LEU A 1 133 ? -9.639 2.550 -3.021 1.00 96.00 133 LEU A O 1
ATOM 1020 N N . HIS A 1 134 ? -8.905 3.719 -1.232 1.00 94.38 134 HIS A N 1
ATOM 1021 C CA . HIS A 1 134 ? -9.205 5.043 -1.770 1.00 94.38 134 HIS A CA 1
ATOM 1022 C C . HIS A 1 134 ? -8.197 5.461 -2.850 1.00 94.38 134 HIS A C 1
ATOM 1024 O O . HIS A 1 134 ? -7.285 4.712 -3.224 1.00 94.38 134 HIS A O 1
ATOM 1030 N N . ASP A 1 135 ? -8.420 6.665 -3.372 1.00 88.12 135 ASP A N 1
ATOM 1031 C CA . ASP A 1 135 ? -7.529 7.350 -4.302 1.00 88.12 135 ASP A CA 1
ATOM 1032 C C . ASP A 1 135 ? -6.185 7.705 -3.648 1.00 88.12 135 ASP A C 1
ATOM 1034 O O . ASP A 1 135 ? -6.008 7.601 -2.428 1.00 88.12 135 ASP A O 1
ATOM 1038 N N . GLU A 1 136 ? -5.253 8.165 -4.483 1.00 93.62 136 GLU A N 1
ATOM 1039 C CA . GLU A 1 136 ? -3.962 8.703 -4.060 1.00 93.62 136 GLU A CA 1
ATOM 1040 C C . GLU A 1 136 ? -4.108 9.725 -2.924 1.00 93.62 136 GLU A C 1
ATOM 1042 O O . GLU A 1 136 ? -5.022 10.564 -2.892 1.00 93.62 136 GLU A O 1
ATOM 1047 N N . ALA A 1 137 ? -3.189 9.652 -1.969 1.00 94.81 137 ALA A N 1
ATOM 1048 C CA . ALA A 1 137 ? -3.067 10.662 -0.946 1.00 94.81 137 ALA A CA 1
ATOM 1049 C C . ALA A 1 137 ? -2.597 11.986 -1.550 1.00 94.81 137 ALA A C 1
ATOM 1051 O O . ALA A 1 137 ? -1.685 12.036 -2.365 1.00 94.81 137 ALA A O 1
ATOM 1052 N N . GLY A 1 138 ? -3.221 13.077 -1.109 1.00 90.06 138 GLY A N 1
ATOM 1053 C CA . GLY A 1 138 ? -2.802 14.415 -1.500 1.00 90.06 138 GLY A CA 1
ATOM 1054 C C . GLY A 1 138 ? -1.743 14.943 -0.541 1.00 90.06 138 GLY A C 1
ATOM 1055 O O . GLY A 1 138 ? -0.547 14.755 -0.723 1.00 90.06 138 GLY A O 1
ATOM 1056 N N . LYS A 1 139 ? -2.209 15.641 0.496 1.00 88.12 139 LYS A N 1
ATOM 1057 C CA . LYS A 1 139 ? -1.352 16.222 1.533 1.00 88.12 139 LYS A CA 1
ATOM 1058 C C . LYS A 1 139 ? -1.418 15.394 2.805 1.00 88.12 139 LYS A C 1
ATOM 1060 O O . LYS A 1 139 ? -2.413 14.710 3.056 1.00 88.12 139 LYS A O 1
ATOM 1065 N N . ASP A 1 140 ? -0.380 15.537 3.613 1.00 95.81 140 ASP A N 1
ATOM 1066 C CA . ASP A 1 140 ? -0.374 14.991 4.956 1.00 95.81 140 ASP A CA 1
ATOM 1067 C C . ASP A 1 140 ? -1.376 15.736 5.842 1.00 95.81 140 ASP A C 1
ATOM 1069 O O . ASP A 1 140 ? -1.655 16.928 5.649 1.00 95.81 140 ASP A O 1
ATOM 1073 N N . VAL A 1 141 ? -1.944 15.007 6.797 1.00 95.44 141 VAL A N 1
ATOM 1074 C CA . VAL A 1 141 ? -2.804 15.552 7.841 1.00 95.44 141 VAL A CA 1
ATOM 1075 C C . VAL A 1 141 ? -2.311 15.128 9.211 1.00 95.44 141 VAL A C 1
ATOM 1077 O O . VAL A 1 141 ? -1.950 13.971 9.421 1.00 95.44 141 VAL A O 1
ATOM 1080 N N . ASP A 1 142 ? -2.373 16.067 10.150 1.00 94.31 142 ASP A N 1
ATOM 1081 C CA . ASP A 1 142 ? -2.123 15.798 11.559 1.00 94.31 142 ASP A CA 1
ATOM 1082 C C . ASP A 1 142 ? -3.312 15.038 12.146 1.00 94.31 142 ASP A C 1
ATOM 1084 O O . ASP A 1 142 ? -4.434 15.552 12.240 1.00 94.31 142 ASP A O 1
ATOM 1088 N N . PHE A 1 143 ? -3.066 13.797 12.540 1.00 90.50 143 PHE A N 1
ATOM 1089 C CA . PHE A 1 143 ? -4.047 12.907 13.131 1.00 90.50 143 PHE A CA 1
ATOM 1090 C C . PHE A 1 143 ? -3.690 12.618 14.587 1.00 90.50 143 PHE A C 1
ATOM 1092 O O . PHE A 1 143 ? -2.574 12.214 14.907 1.00 90.50 143 PHE A O 1
ATOM 1099 N N . ARG A 1 144 ? -4.648 12.844 15.489 1.00 86.25 144 ARG A N 1
ATOM 1100 C CA . ARG A 1 144 ? -4.455 12.658 16.928 1.00 86.25 144 ARG A CA 1
ATOM 1101 C C . ARG A 1 144 ? -4.883 11.255 17.349 1.00 86.25 144 ARG A C 1
ATOM 1103 O O . ARG A 1 144 ? -6.056 10.905 17.240 1.00 86.25 144 ARG A O 1
ATOM 1110 N N . LEU A 1 145 ? -3.928 10.506 17.876 1.00 79.94 145 LEU A N 1
ATOM 1111 C CA . LEU A 1 145 ? -4.090 9.237 18.577 1.00 79.94 145 LEU A CA 1
ATOM 1112 C C . LEU A 1 145 ? -3.911 9.456 20.087 1.00 79.94 145 LEU A C 1
ATOM 1114 O O . LEU A 1 145 ? -3.428 10.503 20.525 1.00 79.94 145 LEU A O 1
ATOM 1118 N N . ASP A 1 146 ? -4.256 8.450 20.891 1.00 76.88 146 ASP A N 1
ATOM 1119 C CA . ASP A 1 146 ? -4.059 8.502 22.347 1.00 76.88 146 ASP A CA 1
ATOM 1120 C C . ASP A 1 146 ? -2.574 8.660 22.720 1.00 76.88 146 ASP A C 1
ATOM 1122 O O . ASP A 1 146 ? -2.240 9.352 23.678 1.00 76.88 146 ASP A O 1
ATOM 1126 N N . ALA A 1 147 ? -1.678 8.076 21.917 1.00 74.88 147 ALA A N 1
ATOM 1127 C CA . ALA A 1 147 ? -0.229 8.151 22.096 1.00 74.88 147 ALA A CA 1
ATOM 1128 C C . ALA A 1 147 ? 0.399 9.481 21.627 1.00 74.88 147 ALA A C 1
ATOM 1130 O O . ALA A 1 147 ? 1.562 9.742 21.929 1.00 74.88 147 ALA A O 1
ATOM 1131 N N . GLY A 1 148 ? -0.333 10.325 20.888 1.00 83.56 148 GLY A N 1
ATOM 1132 C CA . GLY A 1 148 ? 0.190 11.583 20.350 1.00 83.56 148 GLY A CA 1
ATOM 1133 C C . GLY A 1 148 ? -0.405 11.977 19.000 1.00 83.56 148 GLY A C 1
ATOM 1134 O O . GLY A 1 148 ? -1.348 11.365 18.505 1.00 83.56 148 GLY A O 1
ATOM 1135 N N . THR A 1 149 ? 0.148 13.027 18.395 1.00 88.25 149 THR A N 1
ATOM 1136 C CA . THR A 1 149 ? -0.215 13.455 17.037 1.00 88.25 149 THR A CA 1
ATOM 1137 C C . THR A 1 149 ? 0.785 12.890 16.036 1.00 88.25 149 THR A C 1
ATOM 1139 O O . THR A 1 149 ? 1.990 13.032 16.232 1.00 88.25 149 THR A O 1
ATOM 1142 N N . VAL A 1 150 ? 0.286 12.289 14.959 1.00 88.81 150 VAL A N 1
ATOM 1143 C CA . VAL A 1 150 ? 1.083 11.767 13.842 1.00 88.81 150 VAL A CA 1
ATOM 1144 C C . VAL A 1 150 ? 0.685 12.467 12.545 1.00 88.81 150 VAL A C 1
ATOM 1146 O O . VAL A 1 150 ? -0.497 12.713 12.315 1.00 88.81 150 VAL A O 1
ATOM 1149 N N . SER A 1 151 ? 1.661 12.789 11.699 1.00 93.88 151 SER A N 1
ATOM 1150 C CA . SER A 1 151 ? 1.416 13.320 10.353 1.00 93.88 151 SER A CA 1
ATOM 1151 C C . SER A 1 151 ? 1.344 12.155 9.371 1.00 93.88 151 SER A C 1
ATOM 1153 O O . SER A 1 151 ? 2.292 11.375 9.285 1.00 93.88 151 SER A O 1
ATOM 1155 N N . VAL A 1 152 ? 0.222 12.005 8.661 1.00 95.50 152 VAL A N 1
ATOM 1156 C CA . VAL A 1 152 ? -0.012 10.865 7.757 1.00 95.50 152 VAL A CA 1
ATOM 1157 C C . VAL A 1 152 ? -0.587 11.305 6.408 1.00 95.50 152 VAL A C 1
ATOM 1159 O O . VAL A 1 152 ? -1.434 12.205 6.376 1.00 95.50 152 VAL A O 1
ATOM 1162 N N . PRO A 1 153 ? -0.196 10.677 5.282 1.00 97.31 153 PRO A N 1
ATOM 1163 C CA . PRO A 1 153 ? -0.792 10.974 3.984 1.00 97.31 153 PRO A CA 1
ATOM 1164 C C . PRO A 1 153 ? -2.258 10.558 3.938 1.00 97.31 153 PRO A C 1
ATOM 1166 O O . PRO A 1 153 ? -2.617 9.435 4.293 1.00 97.31 153 PRO A O 1
ATOM 1169 N N . ALA A 1 154 ? -3.122 11.435 3.435 1.00 96.56 154 ALA A N 1
ATOM 1170 C CA . ALA A 1 154 ? -4.540 11.130 3.305 1.00 96.56 154 ALA A CA 1
ATOM 1171 C C . ALA A 1 154 ? -5.104 11.583 1.958 1.00 96.56 154 ALA A C 1
ATOM 1173 O O . ALA A 1 154 ? -4.742 12.629 1.410 1.00 96.56 154 ALA A O 1
ATOM 1174 N N . CYS A 1 155 ? -6.058 10.811 1.434 1.00 96.38 155 CYS A N 1
ATOM 1175 C CA . CYS A 1 155 ? -6.873 11.263 0.314 1.00 96.38 155 CYS A CA 1
ATOM 1176 C C . CYS A 1 155 ? -7.684 12.502 0.733 1.00 96.38 155 CYS A C 1
ATOM 1178 O O . CYS A 1 155 ? -7.922 12.761 1.920 1.00 96.38 155 CYS A O 1
ATOM 1180 N N . ARG A 1 156 ? -8.175 13.270 -0.246 1.00 94.06 156 ARG A N 1
ATOM 1181 C CA . ARG A 1 156 ? -8.933 14.510 0.006 1.00 94.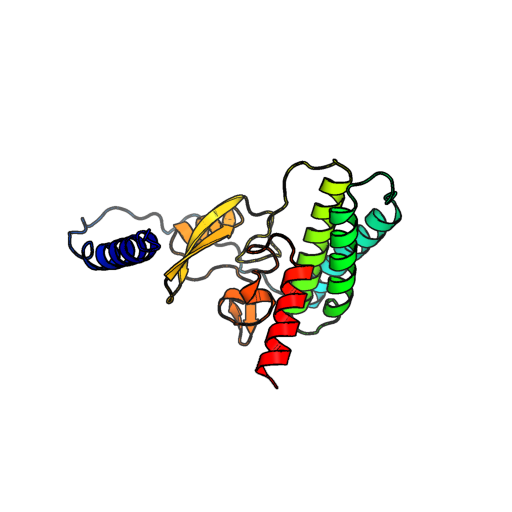06 156 ARG A CA 1
ATOM 1182 C C . ARG A 1 156 ? -10.111 14.314 0.971 1.00 94.06 156 ARG A C 1
ATOM 1184 O O . ARG A 1 156 ? -10.388 15.207 1.772 1.00 94.06 156 ARG A O 1
ATOM 1191 N N . ARG A 1 157 ? -10.797 13.168 0.884 1.00 92.06 157 ARG A N 1
ATOM 1192 C CA . ARG A 1 157 ? -11.940 12.820 1.742 1.00 92.06 157 ARG A CA 1
ATOM 1193 C C . ARG A 1 157 ? -11.494 12.609 3.188 1.00 92.06 157 ARG A C 1
ATOM 1195 O O . ARG A 1 157 ? -11.931 13.360 4.054 1.00 92.06 157 ARG A O 1
ATOM 1202 N N . CYS A 1 158 ? -10.576 11.676 3.436 1.00 94.12 158 CYS A N 1
ATOM 1203 C CA . CYS A 1 158 ? -10.086 11.397 4.787 1.00 94.12 158 CYS A CA 1
ATOM 1204 C C . CYS A 1 158 ? -9.427 12.628 5.420 1.00 94.12 158 CYS A C 1
ATOM 1206 O O . CYS A 1 158 ? -9.676 12.930 6.584 1.00 94.12 158 CYS A O 1
ATOM 1208 N N . ALA A 1 159 ? -8.682 13.412 4.638 1.00 94.62 159 ALA A N 1
ATOM 1209 C CA . ALA A 1 159 ? -8.108 14.669 5.104 1.00 94.62 159 ALA A CA 1
ATOM 1210 C C . ALA A 1 159 ? -9.176 15.688 5.543 1.00 94.62 159 ALA A C 1
ATOM 1212 O O . ALA A 1 159 ? -8.950 16.487 6.452 1.00 94.62 159 ALA A O 1
ATOM 1213 N N . ALA A 1 160 ? -10.329 15.727 4.871 1.00 92.38 160 ALA A N 1
ATOM 1214 C CA . ALA A 1 160 ? -11.442 16.586 5.267 1.00 92.38 160 ALA A CA 1
ATOM 1215 C C . ALA A 1 160 ? -12.143 16.066 6.531 1.00 92.38 160 ALA A C 1
ATOM 1217 O O . ALA A 1 160 ? -12.510 16.872 7.384 1.00 92.38 160 ALA A O 1
ATOM 1218 N N . ASP A 1 161 ? -12.293 14.750 6.667 1.00 92.38 161 ASP A N 1
ATOM 1219 C CA . ASP A 1 161 ? -12.932 14.125 7.829 1.00 92.38 161 ASP A CA 1
ATOM 1220 C C . ASP A 1 161 ? -12.094 14.309 9.104 1.00 92.38 161 ASP A C 1
ATOM 1222 O O . ASP A 1 161 ? -12.634 14.707 10.139 1.00 92.38 161 ASP A O 1
ATOM 1226 N N . VAL A 1 162 ? -10.768 14.145 9.013 1.00 92.00 162 VAL A N 1
ATOM 1227 C CA . VAL A 1 162 ? -9.831 14.431 10.116 1.00 92.00 162 VAL A CA 1
ATOM 1228 C C . VAL A 1 162 ? -9.937 15.892 10.558 1.00 92.00 162 VAL A C 1
ATOM 1230 O O . VAL A 1 162 ? -10.148 16.166 11.737 1.00 92.00 162 VAL A O 1
ATOM 1233 N N . ARG A 1 163 ? -9.893 16.845 9.616 1.00 90.25 163 ARG A N 1
ATOM 1234 C CA . ARG A 1 163 ? -9.994 18.287 9.925 1.00 90.25 163 ARG A CA 1
ATOM 1235 C C . ARG A 1 163 ? -11.315 18.685 10.583 1.00 90.25 163 ARG A C 1
ATOM 1237 O O . ARG A 1 163 ? -11.352 19.655 11.333 1.00 90.25 163 ARG A O 1
ATOM 1244 N N . LYS A 1 164 ? -12.398 17.958 10.305 1.00 90.62 164 LYS A N 1
ATOM 1245 C CA . LYS A 1 164 ? -13.715 18.181 10.921 1.00 90.62 164 LYS A CA 1
ATOM 1246 C C . LYS A 1 164 ? -13.861 17.511 12.291 1.00 90.62 164 LYS A C 1
ATOM 1248 O O . LYS A 1 164 ? -14.909 17.667 12.913 1.00 90.62 164 LYS A O 1
ATOM 1253 N N . GLY A 1 165 ? -12.865 16.749 12.747 1.00 86.69 165 GLY A N 1
ATOM 1254 C CA . GLY A 1 165 ? -12.968 15.958 13.972 1.00 86.69 165 GLY A CA 1
ATOM 1255 C C . GLY A 1 165 ? -14.026 14.859 13.865 1.00 86.69 165 GLY A C 1
ATOM 1256 O O . GLY A 1 165 ? -14.782 14.631 14.812 1.00 86.69 165 GLY A O 1
ATOM 1257 N N . ALA A 1 166 ? -14.138 14.216 12.695 1.00 83.06 166 ALA A N 1
ATOM 1258 C CA . ALA A 1 166 ? -15.101 13.142 12.489 1.00 83.06 166 ALA A CA 1
ATOM 1259 C C . ALA A 1 166 ? -14.897 12.023 13.522 1.00 83.06 166 ALA A C 1
ATOM 1261 O O . ALA A 1 166 ? -13.792 11.527 13.720 1.00 83.06 166 ALA A O 1
ATOM 1262 N N . LYS A 1 167 ? -15.991 11.587 14.161 1.00 75.44 167 LYS A N 1
ATOM 1263 C CA . LYS A 1 167 ? -15.951 10.522 15.181 1.00 75.44 167 LYS A CA 1
ATOM 1264 C C . LYS A 1 167 ? -15.601 9.147 14.608 1.00 75.44 167 LYS A C 1
ATOM 1266 O O . LYS A 1 167 ? -15.248 8.246 15.361 1.00 75.44 167 LYS A O 1
ATOM 1271 N N . LYS A 1 168 ? -15.779 8.965 13.298 1.00 81.50 168 LYS A N 1
ATOM 1272 C CA . LYS A 1 168 ? -15.482 7.731 12.570 1.00 81.50 168 LYS A CA 1
ATOM 1273 C C . LYS A 1 168 ? -14.862 8.097 11.230 1.00 81.50 168 LYS A C 1
ATOM 1275 O O . LYS A 1 168 ? -15.460 8.858 10.473 1.00 81.50 168 LYS A O 1
ATOM 1280 N N . LEU A 1 169 ? -13.683 7.549 10.964 1.00 87.75 169 LEU A N 1
ATOM 1281 C CA . LEU A 1 169 ? -13.031 7.618 9.663 1.00 87.75 169 LEU A CA 1
ATOM 1282 C C . LEU A 1 169 ? -13.396 6.368 8.862 1.00 87.75 169 LEU A C 1
ATOM 1284 O O . LEU A 1 169 ? -13.581 5.295 9.436 1.00 87.75 169 LEU A O 1
ATOM 1288 N N . ASP A 1 170 ? -13.498 6.513 7.543 1.00 90.62 170 ASP A N 1
ATOM 1289 C CA . ASP A 1 170 ? -13.719 5.401 6.614 1.00 90.62 170 ASP A CA 1
ATOM 1290 C C . ASP A 1 170 ? -12.423 4.604 6.425 1.00 90.62 170 ASP A C 1
ATOM 1292 O O . ASP A 1 170 ? -11.787 4.687 5.378 1.00 90.62 170 ASP A O 1
ATOM 1296 N N . ALA A 1 171 ? -11.991 3.919 7.484 1.00 92.69 171 ALA A N 1
ATOM 1297 C CA . ALA A 1 171 ? -10.732 3.193 7.551 1.00 92.69 171 ALA A CA 1
ATOM 1298 C C . ALA A 1 171 ? -10.912 1.696 7.283 1.00 92.69 171 ALA A C 1
ATOM 1300 O O . ALA A 1 171 ? -11.958 1.133 7.610 1.00 92.69 171 ALA A O 1
ATOM 1301 N N . VAL A 1 172 ? -9.873 1.045 6.748 1.00 94.62 172 VAL A N 1
ATOM 1302 C CA . VAL A 1 172 ? -9.858 -0.423 6.641 1.00 94.62 172 VAL A CA 1
ATOM 1303 C C . VAL A 1 172 ? -9.956 -1.023 8.047 1.00 94.62 172 VAL A C 1
ATOM 1305 O O . VAL A 1 172 ? -9.155 -0.653 8.916 1.00 94.62 172 VAL A O 1
ATOM 1308 N N . PRO A 1 173 ? -10.925 -1.919 8.307 1.00 92.75 173 PRO A N 1
ATOM 1309 C CA . PRO A 1 173 ? -11.007 -2.599 9.581 1.00 92.75 173 PRO A CA 1
ATOM 1310 C C . PRO A 1 173 ? -9.898 -3.650 9.649 1.00 92.75 173 PRO A C 1
ATOM 1312 O O . PRO A 1 173 ? -9.751 -4.474 8.750 1.00 92.75 173 PRO A O 1
ATOM 1315 N N . GLY A 1 174 ? -9.121 -3.597 10.721 1.00 90.06 174 GLY A N 1
ATOM 1316 C CA . GLY A 1 174 ? -8.269 -4.689 11.155 1.00 90.06 174 GLY A CA 1
ATOM 1317 C C . GLY A 1 174 ? -9.014 -5.611 12.114 1.00 90.06 174 GLY A C 1
ATOM 1318 O O . GLY A 1 174 ? -10.248 -5.721 12.106 1.00 90.06 174 GLY A O 1
ATOM 1319 N N . ASP A 1 175 ? -8.248 -6.251 12.987 1.00 82.12 175 ASP A N 1
ATOM 1320 C CA . ASP A 1 175 ? -8.771 -7.229 13.927 1.00 82.12 175 ASP A CA 1
ATOM 1321 C C . ASP A 1 175 ? -9.851 -6.644 14.847 1.00 82.12 175 ASP A C 1
ATOM 1323 O O . ASP A 1 175 ? -9.787 -5.505 15.326 1.00 82.12 175 ASP A O 1
ATOM 1327 N N . LYS A 1 176 ? -10.881 -7.458 15.114 1.00 83.69 176 LYS A N 1
ATOM 1328 C CA . LYS A 1 176 ? -12.032 -7.098 15.966 1.00 83.69 176 LYS A CA 1
ATOM 1329 C C . LYS A 1 176 ? -12.817 -5.874 15.455 1.00 83.69 176 LYS A C 1
ATOM 1331 O O . LYS A 1 176 ? -13.549 -5.253 16.225 1.00 83.69 176 LYS A O 1
ATOM 1336 N N . GLY A 1 177 ? -12.672 -5.522 14.173 1.00 85.75 177 GLY A N 1
ATOM 1337 C CA . GLY A 1 177 ? -13.413 -4.439 13.521 1.00 85.75 177 GLY A CA 1
ATOM 1338 C C . GLY A 1 177 ? -12.938 -3.027 13.878 1.00 85.75 177 GLY A C 1
ATOM 1339 O O . GLY A 1 177 ? -13.617 -2.054 13.542 1.00 85.75 177 GLY A O 1
ATOM 1340 N N . LYS A 1 178 ? -11.797 -2.887 14.565 1.00 89.31 178 LYS A N 1
ATOM 1341 C CA . LYS A 1 178 ? -11.161 -1.581 14.802 1.00 89.31 178 LYS A CA 1
ATOM 1342 C C . LYS A 1 178 ? -10.395 -1.135 13.551 1.00 89.31 178 LYS A C 1
ATOM 1344 O O . LYS A 1 178 ? -9.991 -1.995 12.778 1.00 89.31 178 LYS A O 1
ATOM 1349 N N . PRO A 1 179 ? -10.158 0.170 13.334 1.00 93.06 179 PRO A N 1
ATOM 1350 C CA . PRO A 1 179 ? -9.258 0.618 12.273 1.00 93.06 179 PRO A CA 1
ATOM 1351 C C . PRO A 1 179 ? -7.891 -0.071 12.363 1.00 93.06 179 PRO A C 1
ATOM 1353 O O . PRO A 1 179 ? -7.326 -0.149 13.453 1.00 93.06 179 PRO A O 1
ATOM 1356 N N . TYR A 1 180 ? -7.373 -0.552 11.230 1.00 94.06 180 TYR A N 1
ATOM 1357 C CA . TYR A 1 180 ? -6.159 -1.375 11.185 1.00 94.06 180 TYR A CA 1
ATOM 1358 C C . TYR A 1 180 ? -4.950 -0.695 11.848 1.00 94.06 180 TYR A C 1
ATOM 1360 O O . TYR A 1 180 ? -4.199 -1.339 12.565 1.00 94.06 180 TYR A O 1
ATOM 1368 N N . PHE A 1 181 ? -4.818 0.627 11.696 1.00 92.94 181 PHE A N 1
ATOM 1369 C CA . PHE A 1 181 ? -3.715 1.417 12.247 1.00 92.94 181 PHE A CA 1
ATOM 1370 C C . PHE A 1 181 ? -3.711 1.518 13.784 1.00 92.94 181 PHE A C 1
ATOM 1372 O O . PHE A 1 181 ? -2.841 2.173 14.349 1.00 92.94 181 PHE A O 1
ATOM 1379 N N . LEU A 1 182 ? -4.705 0.939 14.470 1.00 91.25 182 LEU A N 1
ATOM 1380 C CA . LEU A 1 182 ? -4.697 0.768 15.927 1.00 91.25 182 LEU A CA 1
ATOM 1381 C C . LEU A 1 182 ? -4.132 -0.593 16.367 1.00 91.25 182 LEU A C 1
ATOM 1383 O O . LEU A 1 182 ? -4.059 -0.845 17.570 1.00 91.25 182 LEU A O 1
ATOM 1387 N N . GLY A 1 183 ? -3.821 -1.482 15.423 1.00 90.94 183 GLY A N 1
ATOM 1388 C CA . GLY A 1 183 ? -3.130 -2.743 15.674 1.00 90.94 183 GLY A CA 1
ATOM 1389 C C . GLY A 1 183 ? -1.610 -2.586 15.683 1.00 90.94 183 GLY A C 1
ATOM 1390 O O . GLY A 1 183 ? -1.077 -1.479 15.626 1.00 90.94 183 GLY A O 1
ATOM 1391 N N . ASP A 1 184 ? -0.926 -3.720 15.742 1.00 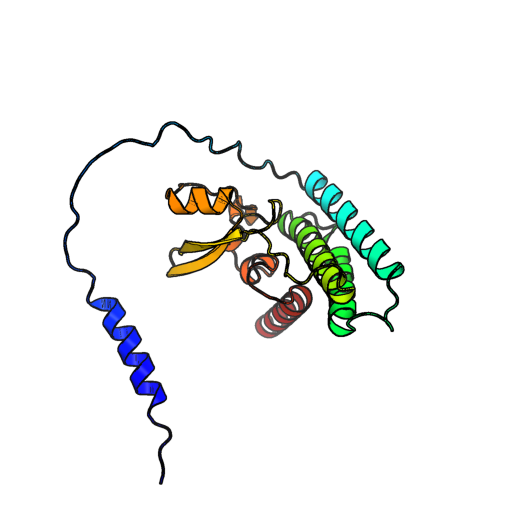91.44 184 ASP A N 1
ATOM 1392 C CA . ASP A 1 184 ? 0.534 -3.864 15.757 1.00 91.44 184 ASP A CA 1
ATOM 1393 C C . ASP A 1 184 ? 1.032 -4.872 14.702 1.00 91.44 184 ASP A C 1
ATOM 1395 O O . ASP A 1 184 ? 2.182 -5.322 14.738 1.00 91.44 184 ASP A O 1
ATOM 1399 N N . ASP A 1 185 ? 0.165 -5.221 13.747 1.00 93.75 185 ASP A N 1
ATOM 1400 C CA . ASP A 1 185 ? 0.516 -6.073 12.618 1.00 93.75 185 ASP A CA 1
ATOM 1401 C C . ASP A 1 185 ? 1.373 -5.334 11.577 1.00 93.75 185 ASP A C 1
ATOM 1403 O O . ASP A 1 185 ? 1.568 -4.111 11.617 1.00 93.75 185 ASP A O 1
ATOM 1407 N N . GLU A 1 186 ? 1.907 -6.098 10.628 1.00 96.25 186 GLU A N 1
ATOM 1408 C CA . GLU A 1 186 ? 2.750 -5.605 9.542 1.00 96.25 186 GLU A CA 1
ATOM 1409 C C . GLU A 1 186 ? 2.108 -4.444 8.761 1.00 96.25 186 GLU A C 1
ATOM 1411 O O . GLU A 1 186 ? 2.790 -3.514 8.315 1.00 96.25 186 GLU A O 1
ATOM 1416 N N . TRP A 1 187 ? 0.781 -4.451 8.632 1.00 97.56 187 TRP A N 1
ATOM 1417 C CA . TRP A 1 187 ? 0.038 -3.439 7.897 1.00 97.56 187 TRP A CA 1
ATOM 1418 C C . TRP A 1 187 ? -0.144 -2.166 8.711 1.00 97.56 187 TRP A C 1
ATOM 1420 O O . TRP A 1 187 ? 0.030 -1.072 8.168 1.00 97.56 187 TRP A O 1
ATOM 1430 N N . ALA A 1 188 ? -0.438 -2.288 10.007 1.00 94.94 188 ALA A N 1
ATOM 1431 C CA . ALA A 1 188 ? -0.540 -1.167 10.934 1.00 94.94 188 ALA A CA 1
ATOM 1432 C C . ALA A 1 188 ? 0.780 -0.392 11.029 1.00 94.94 188 ALA A C 1
ATOM 1434 O O . ALA A 1 188 ? 0.782 0.835 10.916 1.00 94.94 188 ALA A O 1
ATOM 1435 N N . VAL A 1 189 ? 1.902 -1.109 11.156 1.00 94.81 189 VAL A N 1
ATOM 1436 C CA . VAL A 1 189 ? 3.240 -0.508 11.293 1.00 94.81 189 VAL A CA 1
ATOM 1437 C C . VAL A 1 189 ? 3.677 0.214 10.017 1.00 94.81 189 VAL A C 1
ATOM 1439 O O . VAL A 1 189 ? 4.278 1.285 10.080 1.00 94.81 189 VAL A O 1
ATOM 1442 N N . THR A 1 190 ? 3.363 -0.340 8.845 1.00 96.50 190 THR A N 1
ATOM 1443 C CA . THR A 1 190 ? 3.771 0.239 7.552 1.00 96.50 190 THR A CA 1
ATOM 1444 C C . THR A 1 190 ? 2.766 1.244 6.986 1.00 96.50 190 THR A C 1
ATOM 1446 O O . THR A 1 190 ? 3.070 1.958 6.024 1.00 96.50 190 THR A O 1
ATOM 1449 N N . GLY A 1 191 ? 1.547 1.284 7.531 1.00 96.56 191 GLY A N 1
ATOM 1450 C CA . GLY A 1 191 ? 0.422 2.002 6.939 1.00 96.56 191 GLY A CA 1
ATOM 1451 C C . GLY A 1 191 ? 0.104 1.524 5.519 1.00 96.56 191 GLY A C 1
ATOM 1452 O O . GLY A 1 191 ? -0.226 2.346 4.666 1.00 96.56 191 GLY A O 1
ATOM 1453 N N . TYR A 1 192 ? 0.311 0.236 5.222 1.00 98.00 192 TYR A N 1
ATOM 1454 C CA . TYR A 1 192 ? 0.270 -0.316 3.858 1.00 98.00 192 TYR A CA 1
ATOM 1455 C C . TYR A 1 192 ? 1.216 0.373 2.859 1.00 98.00 192 TYR A C 1
ATOM 1457 O O . TYR A 1 192 ? 0.910 0.455 1.675 1.00 98.00 192 TYR A O 1
ATOM 1465 N N . GLY A 1 193 ? 2.346 0.917 3.311 1.00 96.38 193 GLY A N 1
ATOM 1466 C CA . GLY A 1 193 ? 3.260 1.685 2.454 1.00 96.38 193 GLY A CA 1
ATOM 1467 C C . GLY A 1 193 ? 3.028 3.195 2.501 1.00 96.38 193 GLY A C 1
ATOM 1468 O O . GLY A 1 193 ? 3.784 3.954 1.911 1.00 96.38 193 GLY A O 1
ATOM 1469 N N . ALA A 1 194 ? 2.019 3.671 3.231 1.00 96.38 194 ALA A N 1
ATOM 1470 C CA . ALA A 1 194 ? 1.824 5.101 3.460 1.00 96.38 194 ALA A CA 1
ATOM 1471 C C . ALA A 1 194 ? 2.937 5.729 4.320 1.00 96.38 194 ALA A C 1
ATOM 1473 O O . ALA A 1 194 ? 3.191 6.931 4.208 1.00 9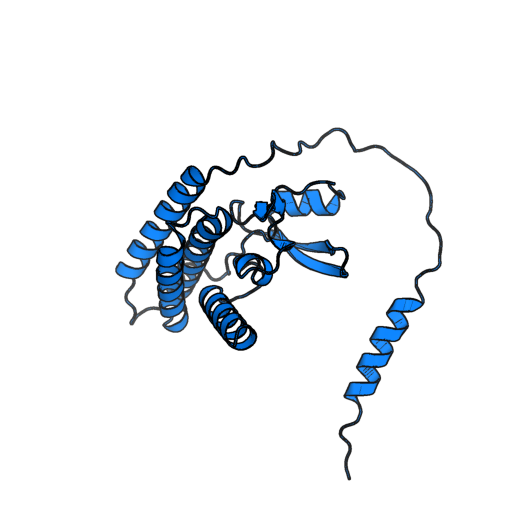6.38 194 ALA A O 1
ATOM 1474 N N . LEU A 1 195 ? 3.572 4.936 5.191 1.00 94.75 195 LEU A N 1
ATOM 1475 C CA . LEU A 1 195 ? 4.585 5.398 6.147 1.00 94.75 195 LEU A CA 1
ATOM 1476 C C . LEU A 1 195 ? 6.015 4.988 5.773 1.00 94.75 195 LEU A C 1
ATOM 1478 O O . LEU A 1 195 ? 6.955 5.334 6.485 1.00 94.75 195 LEU A O 1
ATOM 1482 N N . VAL A 1 196 ? 6.190 4.235 4.685 1.00 94.62 196 VAL A N 1
ATOM 1483 C CA . VAL A 1 196 ? 7.482 3.682 4.263 1.00 94.62 196 VAL A CA 1
ATOM 1484 C C . VAL A 1 196 ? 7.660 3.838 2.758 1.00 94.62 196 VAL A C 1
ATOM 1486 O O . VAL A 1 196 ? 6.705 3.726 2.001 1.00 94.62 196 VAL A O 1
ATOM 1489 N N . GLU A 1 197 ? 8.891 4.073 2.311 1.00 91.38 197 GLU A N 1
ATOM 1490 C CA . GLU A 1 197 ? 9.177 4.241 0.880 1.00 91.38 197 GLU A CA 1
ATOM 1491 C C . GLU A 1 197 ? 9.255 2.914 0.120 1.00 91.38 197 GLU A C 1
ATOM 1493 O O . GLU A 1 197 ? 8.968 2.878 -1.073 1.00 91.38 197 GLU A O 1
ATOM 1498 N N . ASP A 1 198 ? 9.668 1.838 0.793 1.00 94.88 198 ASP A N 1
ATOM 1499 C CA . ASP A 1 198 ? 9.827 0.491 0.243 1.00 94.88 198 ASP A CA 1
ATOM 1500 C C . ASP A 1 198 ? 9.042 -0.491 1.118 1.00 94.88 198 ASP A C 1
ATOM 1502 O O . ASP A 1 198 ? 9.515 -0.960 2.159 1.00 94.88 198 ASP A O 1
ATOM 1506 N N . LEU A 1 199 ? 7.795 -0.740 0.713 1.00 96.81 199 LEU A N 1
ATOM 1507 C CA . LEU A 1 199 ? 6.884 -1.613 1.441 1.00 96.81 199 LEU A CA 1
ATOM 1508 C C . LEU A 1 199 ? 7.386 -3.069 1.502 1.00 96.81 199 LEU A C 1
ATOM 1510 O O . LEU A 1 199 ? 7.426 -3.601 2.611 1.00 96.81 199 LEU A O 1
ATOM 1514 N N . PRO A 1 200 ? 7.814 -3.721 0.400 1.00 96.69 200 PRO A N 1
ATOM 1515 C CA . PRO A 1 200 ? 8.351 -5.085 0.462 1.00 96.69 200 PRO A CA 1
ATOM 1516 C C . PRO A 1 200 ? 9.500 -5.244 1.460 1.00 96.69 200 PRO A C 1
ATOM 1518 O O . PRO A 1 200 ? 9.486 -6.167 2.279 1.00 96.69 200 PRO A O 1
ATOM 1521 N N . THR A 1 201 ? 10.462 -4.319 1.445 1.00 96.00 201 THR A N 1
ATOM 1522 C CA . THR A 1 201 ? 11.586 -4.350 2.388 1.00 96.00 201 THR A CA 1
ATOM 1523 C C . THR A 1 201 ? 11.123 -4.119 3.828 1.00 96.00 201 THR A C 1
ATOM 1525 O O . THR A 1 201 ? 11.629 -4.762 4.750 1.00 96.00 201 THR A O 1
ATOM 1528 N N . ALA A 1 202 ? 10.153 -3.227 4.053 1.00 97.00 202 ALA A N 1
ATOM 1529 C CA . ALA A 1 202 ? 9.598 -2.993 5.385 1.00 97.00 202 ALA A CA 1
ATOM 1530 C C . ALA A 1 202 ? 8.874 -4.230 5.948 1.00 97.00 202 ALA A C 1
ATOM 1532 O O . ALA A 1 202 ? 9.059 -4.548 7.124 1.00 97.00 202 ALA A O 1
ATOM 1533 N N . LEU A 1 203 ? 8.115 -4.954 5.116 1.00 97.06 203 LEU A N 1
ATOM 1534 C CA . LEU A 1 203 ? 7.454 -6.204 5.512 1.00 97.06 203 LEU A CA 1
ATOM 1535 C C . LEU A 1 203 ? 8.475 -7.283 5.888 1.00 97.06 203 LEU A C 1
ATOM 1537 O O . LEU A 1 203 ? 8.348 -7.907 6.937 1.00 97.06 203 LEU A O 1
ATOM 1541 N N . PHE A 1 204 ? 9.530 -7.446 5.086 1.00 95.69 204 PHE A N 1
ATOM 1542 C CA . PHE A 1 204 ? 10.599 -8.398 5.392 1.00 95.69 204 PHE A CA 1
ATOM 1543 C C . PHE A 1 204 ? 11.272 -8.101 6.742 1.00 95.69 204 PHE A C 1
ATOM 1545 O O . PHE A 1 204 ? 11.477 -9.003 7.552 1.00 95.69 204 PHE A O 1
ATOM 1552 N N . ARG A 1 205 ? 11.570 -6.825 7.027 1.00 95.25 205 ARG A N 1
ATOM 1553 C CA . ARG A 1 205 ? 12.138 -6.414 8.324 1.00 95.25 205 ARG A CA 1
ATOM 1554 C C . ARG A 1 205 ? 11.185 -6.699 9.485 1.00 95.25 205 ARG A C 1
ATOM 1556 O O . ARG A 1 205 ? 11.634 -7.172 10.524 1.00 95.25 205 ARG A O 1
ATOM 1563 N N . TYR A 1 206 ? 9.888 -6.438 9.308 1.00 95.00 206 TYR A N 1
ATOM 1564 C CA . TYR A 1 206 ? 8.879 -6.749 10.322 1.00 95.00 206 TYR A CA 1
ATOM 1565 C C . TYR A 1 206 ? 8.851 -8.252 10.642 1.00 95.00 206 TYR A C 1
ATOM 1567 O O . TYR A 1 206 ? 8.881 -8.632 11.813 1.00 95.00 206 TYR A O 1
ATOM 1575 N N . GLU A 1 207 ? 8.854 -9.108 9.615 1.00 93.94 207 GLU A N 1
ATOM 1576 C CA . GLU A 1 207 ? 8.883 -10.566 9.778 1.00 93.94 207 GLU A CA 1
ATOM 1577 C C . GLU A 1 207 ? 10.125 -11.033 10.556 1.00 93.94 207 GLU A C 1
ATOM 1579 O O . GLU A 1 207 ? 9.995 -11.847 11.472 1.00 93.94 207 GLU A O 1
ATOM 1584 N N . GLN A 1 208 ? 11.308 -10.484 10.254 1.00 94.25 208 GLN A N 1
ATOM 1585 C CA . GLN A 1 208 ? 12.545 -10.804 10.978 1.00 94.25 208 GLN A CA 1
ATOM 1586 C C . GLN A 1 208 ? 12.466 -10.427 12.463 1.00 94.25 208 GLN A C 1
ATOM 1588 O O . GLN A 1 208 ? 12.700 -11.271 13.326 1.00 94.25 208 GLN A O 1
ATOM 1593 N N . THR A 1 209 ? 12.062 -9.193 12.782 1.00 94.25 209 THR A N 1
ATOM 1594 C CA . THR A 1 209 ? 11.927 -8.745 14.180 1.00 94.25 209 THR A CA 1
ATOM 1595 C C . THR A 1 209 ? 10.893 -9.575 14.948 1.00 94.25 209 THR A C 1
ATOM 1597 O O . THR A 1 209 ? 11.083 -9.895 16.126 1.00 94.25 209 THR A O 1
ATOM 1600 N N . LYS A 1 210 ? 9.802 -9.977 14.289 1.00 92.06 210 LYS A N 1
ATOM 1601 C CA . LYS A 1 210 ? 8.785 -10.846 14.892 1.00 92.06 210 LYS A CA 1
ATOM 1602 C C . LYS A 1 210 ? 9.326 -12.247 15.205 1.00 92.06 210 LYS A C 1
ATOM 1604 O O . LYS A 1 210 ? 8.956 -12.820 16.224 1.00 92.06 210 LYS A O 1
ATOM 1609 N N . GLN A 1 211 ? 10.205 -12.795 14.366 1.00 91.50 211 GLN A N 1
ATOM 1610 C CA . GLN A 1 211 ? 10.852 -14.091 14.613 1.00 91.50 211 GLN A CA 1
ATOM 1611 C C . GLN A 1 211 ? 11.866 -14.023 15.763 1.00 91.50 211 GLN A C 1
ATOM 1613 O O . GLN A 1 211 ? 11.892 -14.915 16.611 1.00 91.50 211 GLN A O 1
ATOM 1618 N N . GLU A 1 212 ? 12.658 -12.952 15.826 1.00 93.06 212 GLU A N 1
ATOM 1619 C CA . GLU A 1 212 ? 13.638 -12.725 16.898 1.00 93.06 212 GLU A CA 1
ATOM 1620 C C . GLU A 1 212 ? 12.977 -12.558 18.270 1.00 93.06 212 GLU A C 1
ATOM 1622 O O . GLU A 1 212 ? 13.476 -13.077 19.260 1.00 93.06 212 GLU A O 1
ATOM 1627 N N . THR A 1 213 ? 11.840 -11.862 18.336 1.00 90.19 213 THR A N 1
ATOM 1628 C CA . THR A 1 213 ? 11.103 -11.643 19.597 1.00 90.19 213 THR A CA 1
ATOM 1629 C C . THR A 1 213 ? 10.292 -12.854 20.061 1.00 90.19 213 THR A C 1
ATOM 1631 O O . THR A 1 213 ? 9.899 -12.912 21.225 1.00 90.19 213 THR A O 1
ATOM 1634 N N . ALA A 1 214 ? 10.033 -13.813 19.169 1.00 84.31 214 ALA A N 1
ATOM 1635 C CA . ALA A 1 214 ? 9.340 -15.061 19.483 1.00 84.31 214 ALA A CA 1
ATOM 1636 C C . ALA A 1 214 ? 10.280 -16.198 19.932 1.00 84.31 214 ALA A C 1
ATOM 1638 O O . ALA A 1 214 ? 9.784 -17.238 20.372 1.00 84.31 214 ALA A O 1
ATOM 1639 N N . SER A 1 215 ? 11.597 -16.013 19.790 1.00 68.69 215 SER A N 1
ATOM 1640 C CA . SER A 1 215 ? 12.645 -16.982 20.150 1.00 68.69 215 SER A CA 1
ATOM 1641 C C . SER A 1 215 ? 13.191 -16.725 21.553 1.00 68.69 215 SER A C 1
ATOM 1643 O O . SER A 1 215 ? 13.509 -17.722 22.239 1.00 68.69 215 SER A O 1
#

Foldseek 3Di:
DDDPPDPVVVVVVVVVVVPPVPDDDDDDDDDDPPPDDDPPPQDDDDLVVLLVLLVVLLVVLVVLLVVDDCVQWDNVLSVLLVLLSVQLVVQSPDPFSLSSLLSNLSSQLSVQSSCVRVPVDPDGFAAALFANVDHTFDAWAFAADPVGTDTWTHHPVQNVCRVVVNPDGSGDQGPPRHHPLVDDDLCVVCSSVRNPSRSSVSSVVVVVVVVVVVD

pLDDT: mean 83.86, std 21.4, range [34.75, 98.81]

Secondary structure (DSSP, 8-state):
-----SHHHHHHHHHHHTTT-----PPP------SSS--PPPP---HHHHHHHHHHHHHHHHHHHHHS-TTTS-HHHHHHHHHHHHHHHHHTT-SSHHHHHHHHHHHHHHHHHHHHHTTS-SS-----SS-TTSSPP-SEEEEEETTEEEEEE--HHHHHHHHTT-SS--PPB-GGGSBGGGS-SHHHHHGGGTS-S-HHHHHHHHHHHHHHHH-

Organism: NCBI:txid1105143

Radius of gyration: 20.97 Å; chains: 1; bounding box: 66×49×51 Å